Protein AF-0000000071592109 (afdb_homodimer)

Foldseek 3Di:
DPPVPVVPPPDPLLVLLVVLCPDPLLVVLQVVQVPDPDWDWLVVSCVVSVHDPVVSVVSVVSCVVSVQKDWDDDDPTITIHGDVVSCVVNPVCPVVVD/DPPVPVVPPPDPLLVLLVVLCPDPLLVVLQVVQVPDPDWDWLVVSCVVSVHDPVVSVVSVVSCVVSVQKDWDDDDPTITIHGDVVSCVVNPVCPVVVD

Radius of gyration: 19.03 Å; Cα contacts (8 Å, |Δi|>4): 243; chains: 2; bounding box: 28×65×44 Å

pLDDT: mean 90.41, std 14.7, range [31.61, 98.62]

Organism: Lactiplantibacillus plantarum (strain ATCC BAA-793 / NCIMB 8826 / WCFS1) (NCBI:txid220668)

Nearest PDB structures (foldseek):
  6j05-assembly1_A  TM=9.101E-01  e=9.929E-06  Acidithiobacillus ferrooxidans
  2v9v-assembly1_A  TM=7.377E-01  e=2.570E-03  Neomoorella thermoacetica
  4a6d-assembly1_A  TM=8.149E-01  e=8.009E-03  Homo sapiens
  3s2w-assembly1_A  TM=6.974E-01  e=6.627E-03  Methanosarcina mazei Go1
  3fm5-assembly3_C  TM=6.397E-01  e=4.537E-03  Rhodococcus jostii RHA1

Structure (mmCIF, N/CA/C/O backbone):
data_AF-0000000071592109-model_v1
#
loop_
_entity.id
_entity.type
_entity.pdbx_description
1 polymer 'Transcription regulator, ArsR family'
#
loop_
_atom_site.group_PDB
_atom_site.id
_atom_site.type_symbol
_atom_site.label_atom_id
_atom_site.label_alt_id
_atom_site.label_comp_id
_atom_site.label_asym_id
_atom_site.label_entity_id
_atom_site.label_seq_id
_atom_site.pdbx_PDB_ins_code
_atom_site.Cartn_x
_atom_site.Cartn_y
_atom_site.Cartn_z
_atom_site.occupancy
_atom_site.B_iso_or_equiv
_atom_site.auth_seq_id
_atom_site.auth_comp_id
_atom_site.auth_asym_id
_atom_site.auth_atom_id
_atom_site.pdbx_PDB_model_num
ATOM 1 N N . MET A 1 1 ? 12.688 -33.25 3.113 1 31.61 1 MET A N 1
ATOM 2 C CA . MET A 1 1 ? 12.75 -32.156 4.09 1 31.61 1 MET A CA 1
ATOM 3 C C . MET A 1 1 ? 12.078 -30.906 3.551 1 31.61 1 MET A C 1
ATOM 5 O O . MET A 1 1 ? 12.422 -30.438 2.467 1 31.61 1 MET A O 1
ATOM 9 N N . ALA A 1 2 ? 10.766 -30.781 3.59 1 38.53 2 ALA A N 1
ATOM 10 C CA . ALA A 1 2 ? 10 -29.75 2.908 1 38.53 2 ALA A CA 1
ATOM 11 C C . ALA A 1 2 ? 10.648 -28.375 3.086 1 38.53 2 ALA A C 1
ATOM 13 O O . ALA A 1 2 ? 11 -27.984 4.203 1 38.53 2 ALA A O 1
ATOM 14 N N . ASN A 1 3 ? 11.703 -28.031 2.301 1 38.44 3 ASN A N 1
ATOM 15 C CA . ASN A 1 3 ? 12.438 -26.781 2.443 1 38.44 3 ASN A CA 1
ATOM 16 C C . ASN A 1 3 ? 11.531 -25.641 2.914 1 38.44 3 ASN A C 1
ATOM 18 O O . ASN A 1 3 ? 10.562 -25.297 2.234 1 38.44 3 ASN A O 1
ATOM 22 N N . GLU A 1 4 ? 11.344 -25.719 4.211 1 42.28 4 GLU A N 1
ATOM 23 C CA . GLU A 1 4 ? 10.656 -24.625 4.895 1 42.28 4 GLU A CA 1
ATOM 24 C C . GLU A 1 4 ? 10.961 -23.281 4.238 1 42.28 4 GLU A C 1
ATOM 26 O O . GLU A 1 4 ? 12.109 -22.828 4.246 1 42.28 4 GLU A O 1
ATOM 31 N N . ILE A 1 5 ? 10.688 -23.078 3.006 1 46.25 5 ILE A N 1
ATOM 32 C CA . ILE A 1 5 ? 10.859 -21.734 2.482 1 46.25 5 ILE A CA 1
ATOM 33 C C . ILE A 1 5 ? 10.656 -20.719 3.602 1 46.25 5 ILE A C 1
ATOM 35 O O . ILE A 1 5 ? 9.594 -20.656 4.215 1 46.25 5 ILE A O 1
ATOM 39 N N . PRO A 1 6 ? 11.719 -20.516 4.309 1 47.56 6 PRO A N 1
ATOM 40 C CA . PRO A 1 6 ? 11.555 -19.516 5.375 1 47.56 6 PRO A CA 1
ATOM 41 C C . PRO A 1 6 ? 10.469 -18.484 5.062 1 47.56 6 PRO A C 1
ATOM 43 O O . PRO A 1 6 ? 10.406 -17.969 3.945 1 47.56 6 PRO A O 1
ATOM 46 N N . ARG A 1 7 ? 9.25 -18.812 5.344 1 51.94 7 ARG A N 1
ATOM 47 C CA . ARG A 1 7 ? 8.125 -17.891 5.207 1 51.94 7 ARG A CA 1
ATOM 48 C C . ARG A 1 7 ? 8.562 -16.453 5.441 1 51.94 7 ARG A C 1
ATOM 50 O O . ARG A 1 7 ? 8.883 -16.062 6.57 1 51.94 7 ARG A O 1
ATOM 57 N N . SER A 1 8 ? 9.531 -15.992 4.664 1 56.34 8 SER A N 1
ATOM 58 C CA . SER A 1 8 ? 9.93 -14.609 4.875 1 56.34 8 SER A CA 1
ATOM 59 C C . SER A 1 8 ? 8.758 -13.758 5.352 1 56.34 8 SER A C 1
ATOM 61 O O . SER A 1 8 ? 7.785 -13.562 4.617 1 56.34 8 SER A O 1
ATOM 63 N N . GLU A 1 9 ? 8.586 -14.016 6.691 1 66.31 9 GLU A N 1
ATOM 64 C CA . GLU A 1 9 ? 7.52 -13.352 7.43 1 66.31 9 GLU A CA 1
ATOM 65 C C . GLU A 1 9 ? 7.457 -11.859 7.09 1 66.31 9 GLU A C 1
ATOM 67 O O . GLU A 1 9 ? 8.484 -11.18 7.074 1 66.31 9 GLU A O 1
ATOM 72 N N . VAL A 1 10 ? 6.371 -11.547 6.465 1 78.38 10 VAL A N 1
ATOM 73 C CA . VAL A 1 10 ? 6.109 -10.141 6.199 1 78.38 10 VAL A CA 1
ATOM 74 C C . VAL A 1 10 ? 6.27 -9.328 7.484 1 78.38 10 VAL A C 1
ATOM 76 O O . VAL A 1 10 ? 5.754 -9.719 8.539 1 78.38 10 VAL A O 1
ATOM 79 N N . ASP A 1 11 ? 7.137 -8.375 7.414 1 87 11 ASP A N 1
ATOM 80 C CA . ASP A 1 11 ? 7.344 -7.379 8.461 1 87 11 ASP A CA 1
ATOM 81 C C . ASP A 1 11 ? 6.035 -6.664 8.805 1 87 11 ASP A C 1
ATOM 83 O O . ASP A 1 11 ? 5.352 -6.148 7.914 1 87 11 ASP A O 1
ATOM 87 N N . SER A 1 12 ? 5.641 -6.789 10.133 1 93.56 12 SER A N 1
ATOM 88 C CA . SER A 1 12 ? 4.398 -6.176 10.586 1 93.56 12 SER A CA 1
ATOM 89 C C . SER A 1 12 ? 4.359 -4.688 10.242 1 93.56 12 SER A C 1
ATOM 91 O O . SER A 1 12 ? 3.303 -4.152 9.906 1 93.56 12 SER A O 1
ATOM 93 N N . GLN A 1 13 ? 5.523 -4.086 10.312 1 95.75 13 GLN A N 1
ATOM 94 C CA . GLN A 1 13 ? 5.582 -2.666 9.984 1 95.75 13 GLN A CA 1
ATOM 95 C C . GLN A 1 13 ? 5.375 -2.443 8.484 1 95.75 13 GLN A C 1
ATOM 97 O O . GLN A 1 13 ? 4.762 -1.453 8.086 1 95.75 13 GLN A O 1
ATOM 102 N N . GLN A 1 14 ? 5.875 -3.348 7.715 1 94.94 14 GLN A N 1
ATOM 103 C CA . GLN A 1 14 ? 5.676 -3.279 6.27 1 94.94 14 GLN A CA 1
ATOM 104 C C . GLN A 1 14 ? 4.195 -3.371 5.914 1 94.94 14 GLN A C 1
ATOM 106 O O . GLN A 1 14 ? 3.691 -2.576 5.117 1 94.94 14 GLN A O 1
ATOM 111 N N . LEU A 1 15 ? 3.584 -4.305 6.582 1 96.56 15 LEU A N 1
ATOM 112 C CA . LEU A 1 15 ? 2.154 -4.488 6.352 1 96.56 15 LEU A CA 1
ATOM 113 C C . LEU A 1 15 ? 1.373 -3.248 6.773 1 96.56 15 LEU A C 1
ATOM 115 O O . LEU A 1 15 ? 0.482 -2.795 6.051 1 96.56 15 LEU A O 1
ATOM 119 N N . LEU A 1 16 ? 1.723 -2.686 7.883 1 97.94 16 LEU A N 1
ATOM 120 C CA . LEU A 1 16 ? 1.048 -1.505 8.406 1 97.94 16 LEU A CA 1
ATOM 121 C C . LEU A 1 16 ? 1.182 -0.328 7.449 1 97.94 16 LEU A C 1
ATOM 123 O O . LEU A 1 16 ? 0.21 0.39 7.199 1 97.94 16 LEU A O 1
ATOM 127 N N . VAL A 1 17 ? 2.32 -0.148 6.906 1 98 17 VAL A N 1
ATOM 128 C CA . VAL A 1 17 ? 2.588 0.957 5.992 1 98 17 VAL A CA 1
ATOM 129 C C . VAL A 1 17 ? 1.692 0.836 4.762 1 98 17 VAL A C 1
ATOM 131 O O . VAL A 1 17 ? 1.041 1.804 4.363 1 98 17 VAL A O 1
ATOM 134 N N . PHE A 1 18 ? 1.596 -0.363 4.203 1 98 18 PHE A N 1
ATOM 135 C CA . PHE A 1 18 ? 0.772 -0.545 3.014 1 98 18 PHE A CA 1
ATOM 136 C C . PHE A 1 18 ? -0.705 -0.372 3.344 1 98 18 PHE A C 1
ATOM 138 O O . PHE A 1 18 ? -1.457 0.216 2.564 1 98 18 PHE A O 1
ATOM 145 N N . LYS A 1 19 ? -1.108 -0.819 4.496 1 98.31 19 LYS A N 1
ATOM 146 C CA . LYS A 1 19 ? -2.494 -0.657 4.926 1 98.31 19 LYS A CA 1
ATOM 147 C C . LYS A 1 19 ? -2.854 0.818 5.078 1 98.31 19 LYS A C 1
ATOM 149 O O . LYS A 1 19 ? -3.924 1.249 4.648 1 98.31 19 LYS A O 1
ATOM 154 N N . VAL A 1 20 ? -2.006 1.515 5.645 1 98.62 20 VAL A N 1
ATOM 155 C CA . VAL A 1 20 ? -2.26 2.92 5.941 1 98.62 20 VAL A CA 1
ATOM 156 C C . VAL A 1 20 ? -2.275 3.727 4.645 1 98.62 20 VAL A C 1
ATOM 158 O O . VAL A 1 20 ? -3.066 4.66 4.496 1 98.62 20 VAL A O 1
ATOM 161 N N . LEU A 1 21 ? -1.479 3.346 3.668 1 97.75 21 LEU A N 1
ATOM 162 C CA . LEU A 1 21 ? -1.392 4.082 2.412 1 97.75 21 LEU A CA 1
ATOM 163 C C . LEU A 1 21 ? -2.518 3.676 1.465 1 97.75 21 LEU A C 1
ATOM 165 O O . LEU A 1 21 ? -2.76 4.348 0.46 1 97.75 21 LEU A O 1
ATOM 169 N N . ALA A 1 22 ? -3.248 2.615 1.861 1 97.94 22 ALA A N 1
ATOM 170 C CA . ALA A 1 22 ? -4.348 2.123 1.032 1 97.94 22 ALA A CA 1
ATOM 171 C C . ALA A 1 22 ? -5.609 2.951 1.248 1 97.94 22 ALA A C 1
ATOM 173 O O . ALA A 1 22 ? -6.691 2.4 1.463 1 97.94 22 ALA A O 1
ATOM 174 N N . ASP A 1 23 ? -5.48 4.242 1.216 1 97.44 23 ASP A N 1
ATOM 175 C CA . ASP A 1 23 ? -6.566 5.195 1.425 1 97.44 23 ASP A CA 1
ATOM 176 C C . ASP A 1 23 ? -6.336 6.473 0.624 1 97.44 23 ASP A C 1
ATOM 178 O O . ASP A 1 23 ? -5.262 7.074 0.699 1 97.44 23 ASP A O 1
ATOM 182 N N . VAL A 1 24 ? -7.391 6.836 -0.1 1 95.94 24 VAL A N 1
ATOM 183 C CA . VAL A 1 24 ? -7.262 7.949 -1.032 1 95.94 24 VAL A CA 1
ATOM 184 C C . VAL A 1 24 ? -6.969 9.234 -0.262 1 95.94 24 VAL A C 1
ATOM 186 O O . VAL A 1 24 ? -6.164 10.062 -0.704 1 95.94 24 VAL A O 1
ATOM 189 N N . VAL A 1 25 ? -7.582 9.445 0.82 1 96 25 VAL A N 1
ATOM 190 C CA . VAL A 1 25 ? -7.395 10.664 1.6 1 96 25 VAL A CA 1
ATOM 191 C C . VAL A 1 25 ? -5.965 10.727 2.125 1 96 25 VAL A C 1
ATOM 193 O O . VAL A 1 25 ? -5.301 11.766 2.012 1 96 25 VAL A O 1
ATOM 196 N N . ARG A 1 26 ? -5.473 9.633 2.6 1 97.12 26 ARG A N 1
ATOM 197 C CA . ARG A 1 26 ? -4.125 9.617 3.16 1 97.12 26 ARG A CA 1
ATOM 198 C C . ARG A 1 26 ? -3.076 9.766 2.064 1 97.12 26 ARG A C 1
ATOM 200 O O . ARG A 1 26 ? -2.025 10.375 2.283 1 97.12 26 ARG A O 1
ATOM 207 N N . LEU A 1 27 ? -3.346 9.203 0.938 1 96.38 27 LEU A N 1
ATOM 208 C CA . LEU A 1 27 ? -2.438 9.422 -0.183 1 96.38 27 LEU A CA 1
ATOM 209 C C . LEU A 1 27 ? -2.412 10.891 -0.586 1 96.38 27 LEU A C 1
ATOM 211 O O . LEU A 1 27 ? -1.348 11.445 -0.876 1 96.38 27 LEU A O 1
ATOM 215 N N . ASN A 1 28 ? -3.547 11.5 -0.583 1 95.12 28 ASN A N 1
ATOM 216 C CA . ASN A 1 28 ? -3.621 12.914 -0.903 1 95.12 28 ASN A CA 1
ATOM 217 C C . ASN A 1 28 ? -2.932 13.766 0.159 1 95.12 28 ASN A C 1
ATOM 219 O O . ASN A 1 28 ? -2.297 14.773 -0.161 1 95.12 28 ASN A O 1
ATOM 223 N N . ILE A 1 29 ? -3.053 13.359 1.386 1 96.12 29 ILE A N 1
ATOM 224 C CA . ILE A 1 29 ? -2.367 14.055 2.469 1 96.12 29 ILE A CA 1
ATOM 225 C C . ILE A 1 29 ? -0.857 13.992 2.246 1 96.12 29 ILE A C 1
ATOM 227 O O . ILE A 1 29 ? -0.166 15.008 2.346 1 96.12 29 ILE A O 1
ATOM 231 N N . VAL A 1 30 ? -0.36 12.844 1.956 1 96.25 30 VAL A N 1
ATOM 232 C CA . VAL A 1 30 ? 1.067 12.648 1.723 1 96.25 30 VAL A CA 1
ATOM 233 C C . VAL A 1 30 ? 1.526 13.531 0.564 1 96.25 30 VAL A C 1
ATOM 235 O O . VAL A 1 30 ? 2.553 14.211 0.661 1 96.25 30 VAL A O 1
ATOM 238 N N . LYS A 1 31 ? 0.774 13.523 -0.5 1 94.44 31 LYS A N 1
ATOM 239 C CA . LYS A 1 31 ? 1.102 14.352 -1.658 1 94.44 31 LYS A CA 1
ATOM 240 C C . LYS A 1 31 ? 1.135 15.836 -1.284 1 94.44 31 LYS A C 1
ATOM 242 O O . LYS A 1 31 ? 2.047 16.562 -1.687 1 94.44 31 LYS A O 1
ATOM 247 N N . TYR A 1 32 ? 0.17 16.25 -0.542 1 94.88 32 TYR A N 1
ATOM 248 C CA . TYR A 1 32 ? 0.073 17.641 -0.104 1 94.88 32 TYR A CA 1
ATOM 249 C C . TYR A 1 32 ? 1.28 18.031 0.742 1 94.88 32 TYR A C 1
ATOM 251 O O . TYR A 1 32 ? 1.881 19.094 0.527 1 94.88 32 TYR A O 1
ATOM 259 N N . LEU A 1 33 ? 1.643 17.172 1.659 1 95.5 33 LEU A N 1
ATOM 260 C CA . LEU A 1 33 ? 2.756 17.453 2.557 1 95.5 33 LEU A CA 1
ATOM 261 C C . LEU A 1 33 ? 4.07 17.531 1.786 1 95.5 33 LEU A C 1
ATOM 263 O O . LEU A 1 33 ? 4.957 18.297 2.137 1 95.5 33 LEU A O 1
ATOM 267 N N . LYS A 1 34 ? 4.137 16.719 0.844 1 93.62 34 LYS A N 1
ATOM 268 C CA . LYS A 1 34 ? 5.348 16.719 0.029 1 93.62 34 LYS A CA 1
ATOM 269 C C . LYS A 1 34 ? 5.535 18.047 -0.696 1 93.62 34 LYS A C 1
ATOM 271 O O . LYS A 1 34 ? 6.668 18.469 -0.939 1 93.62 34 LYS A O 1
ATOM 276 N N . LEU A 1 35 ? 4.473 18.672 -1.053 1 91.81 35 LEU A N 1
ATOM 277 C CA . LEU A 1 35 ? 4.488 19.922 -1.8 1 91.81 35 LEU A CA 1
ATOM 278 C C . LEU A 1 35 ? 4.832 21.094 -0.888 1 91.81 35 LEU A C 1
ATOM 280 O O . LEU A 1 35 ? 5.145 22.188 -1.366 1 91.81 35 LEU A O 1
ATOM 284 N N . GLN A 1 36 ? 4.754 20.781 0.385 1 91.25 36 GLN A N 1
ATOM 285 C CA . GLN A 1 36 ? 5.004 21.859 1.34 1 91.25 36 GLN A CA 1
ATOM 286 C C . GLN A 1 36 ? 6.5 22.016 1.622 1 91.25 36 GLN A C 1
ATOM 288 O O . GLN A 1 36 ? 7.223 21.016 1.695 1 91.25 36 GLN A O 1
ATOM 293 N N . ASP A 1 37 ? 7.027 23.219 1.732 1 85.44 37 ASP A N 1
ATOM 294 C CA . ASP A 1 37 ? 8.43 23.5 2.008 1 85.44 37 ASP A CA 1
ATOM 295 C C . ASP A 1 37 ? 8.703 23.531 3.51 1 85.44 37 ASP A C 1
ATOM 297 O O . ASP A 1 37 ? 9.859 23.578 3.936 1 85.44 37 ASP A O 1
ATOM 301 N N . GLN A 1 38 ? 7.73 23.578 4.273 1 86.81 38 GLN A N 1
ATOM 302 C CA . GLN A 1 38 ? 7.84 23.641 5.727 1 86.81 38 GLN A CA 1
ATOM 303 C C . GLN A 1 38 ? 6.734 22.812 6.391 1 86.81 38 GLN A C 1
ATOM 305 O O . GLN A 1 38 ? 5.785 22.391 5.73 1 86.81 38 GLN A O 1
ATOM 310 N N . ALA A 1 39 ? 6.961 22.578 7.738 1 90.88 39 ALA A N 1
ATOM 311 C CA . ALA A 1 39 ? 5.918 21.891 8.492 1 90.88 39 ALA A CA 1
ATOM 312 C C . ALA A 1 39 ? 4.621 22.688 8.5 1 90.88 39 ALA A C 1
ATOM 314 O O . ALA A 1 39 ? 4.648 23.922 8.562 1 90.88 39 ALA A O 1
ATOM 315 N N . VAL A 1 40 ? 3.537 21.984 8.312 1 94.62 40 VAL A N 1
ATOM 316 C CA . VAL A 1 40 ? 2.227 22.641 8.328 1 94.62 40 VAL A CA 1
ATOM 317 C C . VAL A 1 40 ? 1.385 22.062 9.469 1 94.62 40 VAL A C 1
ATOM 319 O O . VAL A 1 40 ? 1.656 20.969 9.961 1 94.62 40 VAL A O 1
ATOM 322 N N . THR A 1 41 ? 0.362 22.844 9.852 1 95.75 41 THR A N 1
ATOM 323 C CA . THR A 1 41 ? -0.472 22.391 10.953 1 95.75 41 THR A CA 1
ATOM 324 C C . THR A 1 41 ? -1.49 21.359 10.477 1 95.75 41 THR A C 1
ATOM 326 O O . THR A 1 41 ? -1.839 21.328 9.297 1 95.75 41 THR A O 1
ATOM 329 N N . CYS A 1 42 ? -1.953 20.484 11.461 1 95.81 42 CYS A N 1
ATOM 330 C CA . CYS A 1 42 ? -3.016 19.531 11.141 1 95.81 42 CYS A CA 1
ATOM 331 C C . CYS A 1 42 ? -4.25 20.25 10.609 1 95.81 42 CYS A C 1
ATOM 333 O O . CYS A 1 42 ? -4.934 19.734 9.719 1 95.81 42 CYS A O 1
ATOM 335 N N . GLY A 1 43 ? -4.516 21.391 11.156 1 94.75 43 GLY A N 1
ATOM 336 C CA . GLY A 1 43 ? -5.641 22.188 10.703 1 94.75 43 GLY A CA 1
ATOM 337 C C . GLY A 1 43 ? -5.527 22.594 9.25 1 94.75 43 GLY A C 1
ATOM 338 O O . GLY A 1 43 ? -6.504 22.531 8.5 1 94.75 43 GLY A O 1
ATOM 339 N N . GLN A 1 44 ? -4.383 23.031 8.836 1 95.12 44 GLN A N 1
ATOM 340 C CA . GLN A 1 44 ? -4.125 23.422 7.449 1 95.12 44 GLN A CA 1
ATOM 341 C C . GLN A 1 44 ? -4.312 22.234 6.504 1 95.12 44 GLN A C 1
ATOM 343 O O . GLN A 1 44 ? -4.895 22.391 5.426 1 95.12 44 GLN A O 1
ATOM 348 N N . VAL A 1 45 ? -3.852 21.094 6.914 1 95.75 45 VAL A N 1
ATOM 349 C CA . VAL A 1 45 ? -3.996 19.891 6.102 1 95.75 45 VAL A CA 1
ATOM 350 C C . VAL A 1 45 ? -5.477 19.531 5.953 1 95.75 45 VAL A C 1
ATOM 352 O O . VAL A 1 45 ? -5.949 19.266 4.848 1 95.75 45 VAL A O 1
ATOM 355 N N . GLY A 1 46 ? -6.145 19.547 7.059 1 96 46 GLY A N 1
ATOM 356 C CA . GLY A 1 46 ? -7.57 19.25 7.023 1 96 46 GLY A CA 1
ATOM 357 C C . GLY A 1 46 ? -8.336 20.172 6.086 1 96 46 GLY A C 1
ATOM 358 O O . GLY A 1 46 ? -9.211 19.719 5.344 1 96 46 GLY A O 1
ATOM 359 N N . GLN A 1 47 ? -8.031 21.484 6.117 1 95.38 47 GLN A N 1
ATOM 360 C CA . GLN A 1 47 ? -8.664 22.453 5.238 1 95.38 47 GLN A CA 1
ATOM 361 C C . GLN A 1 47 ? -8.375 22.141 3.771 1 95.38 47 G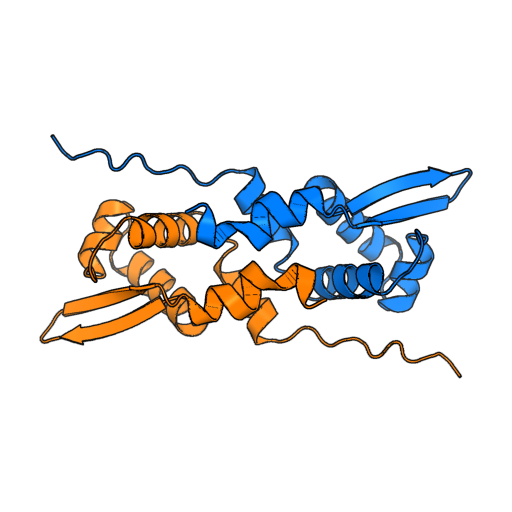LN A C 1
ATOM 363 O O . GLN A 1 47 ? -9.281 22.188 2.934 1 95.38 47 GLN A O 1
ATOM 368 N N . ALA A 1 48 ? -7.207 21.781 3.521 1 94.62 48 ALA A N 1
ATOM 369 C CA . ALA A 1 48 ? -6.801 21.469 2.152 1 94.62 48 ALA A CA 1
ATOM 370 C C . ALA A 1 48 ? -7.512 20.219 1.64 1 94.62 48 ALA A C 1
ATOM 372 O O . ALA A 1 48 ? -7.824 20.125 0.451 1 94.62 48 ALA A O 1
ATOM 373 N N . MET A 1 49 ? -7.727 19.25 2.572 1 95.44 49 MET A N 1
ATOM 374 C CA . MET A 1 49 ? -8.352 17.984 2.199 1 95.44 49 MET A CA 1
ATOM 375 C C . MET A 1 49 ? -9.875 18.109 2.189 1 95.44 49 MET A C 1
ATOM 377 O O . MET A 1 49 ? -10.57 17.25 1.658 1 95.44 49 MET A O 1
ATOM 381 N N . GLY A 1 50 ? -10.328 19.094 2.787 1 96.25 50 GLY A N 1
ATOM 382 C CA . GLY A 1 50 ? -11.766 19.25 2.895 1 96.25 50 GLY A CA 1
ATOM 383 C C . GLY A 1 50 ? -12.414 18.266 3.846 1 96.25 50 GLY A C 1
ATOM 384 O O . GLY A 1 50 ? -13.5 17.75 3.57 1 96.25 50 GLY A O 1
ATOM 385 N N . ILE A 1 51 ? -11.75 17.953 4.867 1 95.62 51 ILE A N 1
ATOM 386 C CA . ILE A 1 51 ? -12.273 16.984 5.828 1 95.62 51 ILE A CA 1
ATOM 387 C C . ILE A 1 51 ? -12.414 17.641 7.199 1 95.62 51 ILE A C 1
ATOM 389 O O . ILE A 1 51 ? -11.828 18.703 7.453 1 95.62 51 ILE A O 1
ATOM 393 N N . SER A 1 52 ? -13.141 17.031 8.102 1 95.88 52 SER A N 1
ATOM 394 C CA . SER A 1 52 ? -13.367 17.516 9.453 1 95.88 52 SER A CA 1
ATOM 395 C C . SER A 1 52 ? -12.133 17.312 10.328 1 95.88 52 SER A C 1
ATOM 397 O O . SER A 1 52 ? -11.242 16.547 9.984 1 95.88 52 SER A O 1
ATOM 399 N N . LYS A 1 53 ? -12.148 18 11.391 1 95 53 LYS A N 1
ATOM 400 C CA . LYS A 1 53 ? -11.078 17.844 12.375 1 95 53 LYS A CA 1
ATOM 401 C C . LYS A 1 53 ? -11.023 16.422 12.906 1 95 53 LYS A C 1
ATOM 403 O O . LYS A 1 53 ? -9.938 15.867 13.086 1 95 53 LYS A O 1
ATOM 408 N N . THR A 1 54 ? -12.188 15.906 13.109 1 96.19 54 THR A N 1
ATOM 409 C CA . THR A 1 54 ? -12.266 14.547 13.617 1 96.19 54 THR A CA 1
ATOM 410 C C . THR A 1 54 ? -11.656 13.562 12.625 1 96.19 54 THR A C 1
ATOM 412 O O . THR A 1 54 ? -10.812 12.742 13 1 96.19 54 THR A O 1
ATOM 415 N N . ALA A 1 55 ? -12.047 13.633 11.367 1 96.56 55 ALA A N 1
ATOM 416 C CA . ALA A 1 55 ? -11.492 12.766 10.328 1 96.56 55 ALA A CA 1
ATOM 417 C C . ALA A 1 55 ? -9.992 12.984 10.172 1 96.56 55 ALA A C 1
ATOM 419 O O . ALA A 1 55 ? -9.234 12.023 10.023 1 96.56 55 ALA A O 1
ATOM 420 N N . GLY A 1 56 ? -9.641 14.18 10.164 1 96.75 56 GLY A N 1
ATOM 421 C CA . GLY A 1 56 ? -8.227 14.5 10.055 1 96.75 56 GLY A CA 1
ATOM 422 C C . GLY A 1 56 ? -7.391 13.898 11.164 1 96.75 56 GLY A C 1
ATOM 423 O O . GLY A 1 56 ? -6.312 13.352 10.906 1 96.75 56 GLY A O 1
ATOM 424 N N . SER A 1 57 ? -7.898 14.086 12.359 1 95.75 57 SER A N 1
ATOM 425 C CA . SER A 1 57 ? -7.176 13.539 13.5 1 95.75 57 SER A CA 1
ATOM 426 C C . SER A 1 57 ? -6.988 12.031 13.367 1 95.75 57 SER A C 1
ATOM 428 O O . SER A 1 57 ? -5.906 11.516 13.648 1 95.75 57 SER A O 1
ATOM 430 N N . TYR A 1 58 ? -7.969 11.391 12.922 1 97.62 58 TYR A N 1
ATOM 431 C CA . TYR A 1 58 ? -7.914 9.953 12.703 1 97.62 58 TYR A CA 1
ATOM 432 C C . TYR A 1 58 ? -6.848 9.594 11.68 1 97.62 58 TYR A C 1
ATOM 434 O O . TYR A 1 58 ? -6.02 8.719 11.914 1 97.62 58 TYR A O 1
ATOM 442 N N . HIS A 1 59 ? -6.82 10.203 10.555 1 98.12 59 HIS A N 1
ATOM 443 C CA . HIS A 1 59 ? -5.848 9.938 9.5 1 98.12 59 HIS A CA 1
ATOM 444 C C . HIS A 1 59 ? -4.43 10.242 9.969 1 98.12 59 HIS A C 1
ATOM 446 O O . HIS A 1 59 ? -3.498 9.492 9.664 1 98.12 59 HIS A O 1
ATOM 452 N N . PHE A 1 60 ? -4.289 11.32 10.703 1 97.94 60 PHE A N 1
ATOM 453 C CA . PHE A 1 60 ? -2.967 11.695 11.188 1 97.94 60 PHE A CA 1
ATOM 454 C C . PHE A 1 60 ? -2.441 10.664 12.18 1 97.94 60 PHE A C 1
ATOM 456 O O . PHE A 1 60 ? -1.255 10.336 12.172 1 97.94 60 PHE A O 1
ATOM 463 N N . LYS A 1 61 ? -3.371 10.164 13 1 98.19 61 LYS A N 1
ATOM 464 C CA . LYS A 1 61 ? -2.967 9.141 13.953 1 98.19 61 LYS A CA 1
ATOM 465 C C . LYS A 1 61 ? -2.482 7.883 13.234 1 98.19 61 LYS A C 1
ATOM 467 O O . LYS A 1 61 ? -1.471 7.293 13.617 1 98.19 61 LYS A O 1
ATOM 472 N N . LEU A 1 62 ? -3.16 7.473 12.266 1 98.56 62 LEU A N 1
ATOM 473 C CA . LEU A 1 62 ? -2.787 6.289 11.5 1 98.56 62 LEU A CA 1
ATOM 474 C C . LEU A 1 62 ? -1.459 6.504 10.781 1 98.56 62 LEU A C 1
ATOM 476 O O . LEU A 1 62 ? -0.597 5.621 10.789 1 98.56 62 LEU A O 1
ATOM 480 N N . LEU A 1 63 ? -1.268 7.676 10.125 1 98.62 63 LEU A N 1
ATOM 481 C CA . LEU A 1 63 ? -0.039 8 9.406 1 98.62 63 LEU A CA 1
ATOM 482 C C . LEU A 1 63 ? 1.147 8.062 10.367 1 98.62 63 LEU A C 1
ATOM 484 O O . LEU A 1 63 ? 2.24 7.594 10.039 1 98.62 63 LEU A O 1
ATOM 488 N N . GLU A 1 64 ? 0.842 8.617 11.531 1 98.44 64 GLU A N 1
ATOM 489 C CA . GLU A 1 64 ? 1.888 8.703 12.547 1 98.44 64 GLU A CA 1
ATOM 490 C C . GLU A 1 64 ? 2.252 7.32 13.078 1 98.44 64 GLU A C 1
ATOM 492 O O . GLU A 1 64 ? 3.432 6.992 13.219 1 98.44 64 GLU A O 1
ATOM 497 N N . LYS A 1 65 ? 1.291 6.473 13.352 1 98.31 65 LYS A N 1
ATOM 498 C CA . LYS A 1 65 ? 1.507 5.113 13.836 1 98.31 65 LYS A CA 1
ATOM 499 C C . LYS A 1 65 ? 2.326 4.293 12.844 1 98.31 65 LYS A C 1
ATOM 501 O O . LYS A 1 65 ? 3.168 3.486 13.242 1 98.31 65 LYS A O 1
ATOM 506 N N . ALA A 1 66 ? 2.139 4.539 11.609 1 98.5 66 ALA A N 1
ATOM 507 C CA . ALA A 1 66 ? 2.859 3.828 10.555 1 98.5 66 ALA A CA 1
ATOM 508 C C . ALA A 1 66 ? 4.246 4.426 10.336 1 98.5 66 ALA A C 1
ATOM 510 O O . ALA A 1 66 ? 5.027 3.92 9.531 1 98.5 66 ALA A O 1
ATOM 511 N N . GLY A 1 67 ? 4.492 5.5 10.969 1 98.25 67 GLY A N 1
ATOM 512 C CA . GLY A 1 67 ? 5.793 6.145 10.867 1 98.25 67 GLY A CA 1
ATOM 513 C C . GLY A 1 67 ? 5.949 6.969 9.602 1 98.25 67 GLY A C 1
ATOM 514 O O . GLY A 1 67 ? 7.062 7.324 9.219 1 98.25 67 GLY A O 1
ATOM 515 N N . LEU A 1 68 ? 4.906 7.301 8.969 1 98.19 68 LEU A N 1
ATOM 516 C CA . LEU A 1 68 ? 4.961 7.98 7.676 1 98.19 68 LEU A CA 1
ATOM 517 C C . LEU A 1 68 ? 5.059 9.492 7.855 1 98.19 68 LEU A C 1
ATOM 519 O O . LEU A 1 68 ? 5.508 10.203 6.957 1 98.19 68 LEU A O 1
ATOM 523 N N . ILE A 1 69 ? 4.586 9.953 9.016 1 97.94 69 ILE A N 1
ATOM 524 C CA . ILE A 1 69 ? 4.719 11.367 9.352 1 97.94 69 ILE A CA 1
ATOM 525 C C . ILE A 1 69 ? 5.227 11.508 10.781 1 97.94 69 ILE A C 1
ATOM 527 O O . ILE A 1 69 ? 5.188 10.555 11.562 1 97.94 69 ILE A O 1
ATOM 531 N N . THR A 1 70 ? 5.754 12.633 11.086 1 96.81 70 THR A N 1
ATOM 532 C CA . THR A 1 70 ? 6.082 13.047 12.445 1 96.81 70 THR A CA 1
ATOM 533 C C . THR A 1 70 ? 5.211 14.227 12.875 1 96.81 70 THR A C 1
ATOM 535 O O . THR A 1 70 ? 4.906 15.102 12.062 1 96.81 70 THR A O 1
ATOM 538 N N . VAL A 1 71 ? 4.816 14.203 14.086 1 96.12 71 VAL A N 1
ATOM 539 C CA . VAL A 1 71 ? 3.969 15.258 14.633 1 96.12 71 VAL A CA 1
ATOM 540 C C . VAL A 1 71 ? 4.676 15.945 15.797 1 96.12 71 VAL A C 1
ATOM 542 O O . VAL A 1 71 ? 5.195 15.273 16.703 1 96.12 71 VAL A O 1
ATOM 545 N N . LYS A 1 72 ? 4.781 17.25 15.719 1 94.94 72 LYS A N 1
ATOM 546 C CA . LYS A 1 72 ? 5.363 18.062 16.781 1 94.94 72 LYS A CA 1
ATOM 547 C C . LYS A 1 72 ? 4.348 19.062 17.328 1 94.94 72 LYS A C 1
ATOM 549 O O . LYS A 1 72 ? 3.697 19.781 16.562 1 94.94 72 LYS A O 1
ATOM 554 N N . LYS A 1 73 ? 4.211 19.047 18.625 1 94.5 73 LYS A N 1
ATOM 555 C CA . LYS A 1 73 ? 3.299 19.984 19.25 1 94.5 73 LYS A CA 1
ATOM 556 C C . LYS A 1 73 ? 4.031 21.266 19.672 1 94.5 73 LYS A C 1
ATOM 558 O O . LYS A 1 73 ? 5.039 21.188 20.391 1 94.5 73 LYS A O 1
ATOM 563 N N . VAL A 1 74 ? 3.652 22.375 19.172 1 92.81 74 VAL A N 1
ATOM 564 C CA . VAL A 1 74 ? 4.172 23.672 19.562 1 92.81 74 VAL A CA 1
ATOM 565 C C . VAL A 1 74 ? 3.027 24.562 20.047 1 92.81 74 VAL A C 1
ATOM 567 O O . VAL A 1 74 ? 2.141 24.938 19.281 1 92.81 74 VAL A O 1
ATOM 570 N N . ALA A 1 75 ? 3.148 24.938 21.281 1 93.81 75 ALA A N 1
ATOM 571 C CA . ALA A 1 75 ? 2.062 25.688 21.906 1 93.81 75 ALA A CA 1
ATOM 572 C C . ALA A 1 75 ? 0.75 24.906 21.828 1 93.81 75 ALA A C 1
ATOM 574 O O . ALA A 1 75 ? 0.628 23.828 22.422 1 93.81 75 ALA A O 1
ATOM 575 N N . ARG A 1 76 ? -0.271 25.438 21.078 1 91.94 76 ARG A N 1
ATOM 576 C CA . ARG A 1 76 ? -1.568 24.766 21.016 1 91.94 76 ARG A CA 1
ATOM 577 C C . ARG A 1 76 ? -1.786 24.125 19.656 1 91.94 76 ARG A C 1
ATOM 579 O O . ARG A 1 76 ? -2.861 23.578 19.375 1 91.94 76 ARG A O 1
ATOM 586 N N . GLU A 1 77 ? -0.717 24.141 18.844 1 93.25 77 GLU A N 1
ATOM 587 C CA . GLU A 1 77 ? -0.877 23.641 17.484 1 93.25 77 GLU A CA 1
ATOM 588 C C . GLU A 1 77 ? -0.001 22.422 17.234 1 93.25 77 GLU A C 1
ATOM 590 O O . GLU A 1 77 ? 1.092 22.312 17.797 1 93.25 77 GLU A O 1
ATOM 595 N N . LYS A 1 78 ? -0.537 21.484 16.406 1 95.88 78 LYS A N 1
ATOM 596 C CA . LYS A 1 78 ? 0.218 20.312 15.977 1 95.88 78 LYS A CA 1
ATOM 597 C C . LYS A 1 78 ? 0.752 20.484 14.562 1 95.88 78 LYS A C 1
ATOM 599 O O . LYS A 1 78 ? -0.015 20.75 13.633 1 95.88 78 LYS A O 1
ATOM 604 N N . TYR A 1 79 ? 2.117 20.375 14.492 1 96.56 79 TYR A N 1
ATOM 605 C CA . TYR A 1 79 ? 2.781 20.484 13.195 1 96.56 79 TYR A CA 1
ATOM 606 C C . TYR A 1 79 ? 3.168 19.109 12.656 1 96.56 79 TYR A C 1
ATOM 608 O O . TYR A 1 79 ? 3.656 18.266 13.406 1 96.56 79 TYR A O 1
ATOM 616 N N . VAL A 1 80 ? 2.908 18.953 11.312 1 97.12 80 VAL A N 1
ATOM 617 C CA . VAL A 1 80 ? 3.141 17.641 10.727 1 97.12 80 VAL A CA 1
ATOM 618 C C . VAL A 1 80 ? 4.09 17.766 9.539 1 97.12 80 VAL A C 1
ATOM 620 O O . VAL A 1 80 ? 4.055 18.766 8.812 1 97.12 80 VAL A O 1
ATOM 623 N N . MET A 1 81 ? 4.922 16.734 9.391 1 96 81 MET A N 1
ATOM 624 C CA . MET A 1 81 ? 5.816 16.625 8.242 1 96 81 MET A CA 1
ATOM 625 C C . MET A 1 81 ? 6.008 15.172 7.84 1 96 81 MET A C 1
ATOM 627 O O . MET A 1 81 ? 5.801 14.266 8.648 1 96 81 MET A O 1
ATOM 631 N N . LEU A 1 82 ? 6.414 14.984 6.598 1 96.75 82 LEU A N 1
ATOM 632 C CA . LEU A 1 82 ? 6.691 13.633 6.125 1 96.75 82 LEU A CA 1
ATOM 633 C C . LEU A 1 82 ? 7.953 13.078 6.777 1 96.75 82 LEU A C 1
ATOM 635 O O . LEU A 1 82 ? 8.867 13.836 7.113 1 96.75 82 LEU A O 1
ATOM 639 N N . ASN A 1 83 ? 7.934 11.797 7.008 1 96.38 83 ASN A N 1
ATOM 640 C CA . ASN A 1 83 ? 9.117 11.062 7.445 1 96.38 83 ASN A CA 1
ATOM 641 C C . ASN A 1 83 ? 9.719 10.242 6.312 1 96.38 83 ASN A C 1
ATOM 643 O O . ASN A 1 83 ? 9.352 9.078 6.117 1 96.38 83 ASN A O 1
ATOM 647 N N . PRO A 1 84 ? 10.695 10.75 5.633 1 95.06 84 PRO A N 1
ATOM 648 C CA . PRO A 1 84 ? 11.234 10.086 4.445 1 95.06 84 PRO A CA 1
ATOM 649 C C . PRO A 1 84 ? 11.898 8.75 4.766 1 95.06 84 PRO A C 1
ATOM 651 O O . PRO A 1 84 ? 11.938 7.852 3.92 1 95.06 84 PRO A O 1
ATOM 654 N N . LYS A 1 85 ? 12.43 8.586 5.926 1 96.25 85 LYS A N 1
ATOM 655 C CA . LYS A 1 85 ? 13.125 7.355 6.289 1 96.25 85 LYS A CA 1
ATOM 656 C C . LYS A 1 85 ? 12.195 6.152 6.207 1 96.25 85 LYS A C 1
ATOM 658 O O . LYS A 1 85 ? 12.578 5.094 5.703 1 96.25 85 LYS A O 1
ATOM 663 N N . THR A 1 86 ? 11 6.348 6.723 1 96.56 86 THR A N 1
ATOM 664 C CA . THR A 1 86 ? 10.023 5.27 6.691 1 96.56 86 THR A CA 1
ATOM 665 C C . THR A 1 86 ? 9.625 4.938 5.254 1 96.56 86 THR A C 1
ATOM 667 O O . THR A 1 86 ? 9.539 3.764 4.883 1 96.56 86 THR A O 1
ATOM 670 N N . PHE A 1 87 ? 9.406 5.914 4.434 1 96.31 87 PHE A N 1
ATOM 671 C CA . PHE A 1 87 ? 9.102 5.688 3.025 1 96.31 87 PHE A CA 1
ATOM 672 C C . PHE A 1 87 ? 10.242 4.941 2.342 1 96.31 87 PHE A C 1
ATOM 674 O O . PHE A 1 87 ? 10.008 3.994 1.589 1 96.31 87 PHE A O 1
ATOM 681 N N . ASP A 1 88 ? 11.43 5.391 2.637 1 94.94 88 ASP A N 1
ATOM 682 C CA . ASP A 1 88 ? 12.602 4.785 2.012 1 94.94 88 ASP A CA 1
ATOM 683 C C . ASP A 1 88 ? 12.711 3.303 2.359 1 94.94 88 ASP A C 1
ATOM 685 O O . ASP A 1 88 ? 12.914 2.467 1.479 1 94.94 88 ASP A O 1
ATOM 689 N N . HIS A 1 89 ? 12.477 2.99 3.551 1 93.81 89 HIS A N 1
ATOM 690 C CA . HIS A 1 89 ? 12.695 1.635 4.043 1 93.81 89 HIS A CA 1
ATOM 691 C C . HIS A 1 89 ? 11.57 0.7 3.604 1 93.81 89 HIS A C 1
ATOM 693 O O . HIS A 1 89 ? 11.828 -0.424 3.166 1 93.81 89 HIS A O 1
ATOM 699 N N . TYR A 1 90 ? 10.336 1.202 3.652 1 94.56 90 TYR A N 1
ATOM 700 C CA . TYR A 1 90 ? 9.234 0.257 3.51 1 94.56 90 TYR A CA 1
ATOM 701 C C . TYR A 1 90 ? 8.586 0.381 2.139 1 94.56 90 TYR A C 1
ATOM 703 O O . TYR A 1 90 ? 7.879 -0.528 1.693 1 94.56 90 TYR A O 1
ATOM 711 N N . VAL A 1 91 ? 8.766 1.485 1.409 1 95.62 91 VAL A N 1
ATOM 712 C CA . VAL A 1 91 ? 8.078 1.688 0.137 1 95.62 91 VAL A CA 1
ATOM 713 C C . VAL A 1 91 ? 9.102 1.754 -0.996 1 95.62 91 VAL A C 1
ATOM 715 O O . VAL A 1 91 ? 9.141 0.87 -1.854 1 95.62 91 VAL A O 1
ATOM 718 N N . THR A 1 92 ? 9.992 2.688 -0.935 1 94.31 92 THR A N 1
ATOM 719 C CA . THR A 1 92 ? 10.961 2.926 -2.002 1 94.31 92 THR A CA 1
ATOM 720 C C . THR A 1 92 ? 11.82 1.685 -2.242 1 94.31 92 THR A C 1
ATOM 722 O O . THR A 1 92 ? 12.047 1.294 -3.389 1 94.31 92 THR A O 1
ATOM 725 N N . HIS A 1 93 ? 12.234 1.021 -1.207 1 92.12 93 HIS A N 1
ATOM 726 C CA . HIS A 1 93 ? 13.156 -0.101 -1.346 1 92.12 93 HIS A CA 1
ATOM 727 C C . HIS A 1 93 ? 12.438 -1.433 -1.188 1 92.12 93 HIS A C 1
ATOM 729 O O . HIS A 1 93 ? 13.07 -2.48 -1.066 1 92.12 93 HIS A O 1
ATOM 735 N N . PHE A 1 94 ? 11.172 -1.38 -1.217 1 90.88 94 PHE A N 1
ATOM 736 C CA . PHE A 1 94 ? 10.383 -2.582 -0.986 1 90.88 94 PHE A CA 1
ATOM 737 C C . PHE A 1 94 ? 10.742 -3.67 -1.991 1 90.88 94 PHE A C 1
ATOM 739 O O . PHE A 1 94 ? 11.188 -4.754 -1.607 1 90.88 94 PHE A O 1
ATOM 746 N N . TYR A 1 95 ? 10.633 -3.369 -3.281 1 88.94 95 TYR A N 1
ATOM 747 C CA . TYR A 1 95 ? 10.844 -4.379 -4.312 1 88.94 95 TYR A CA 1
ATOM 748 C C . TYR A 1 95 ? 12.289 -4.867 -4.312 1 88.94 95 TYR A C 1
ATOM 750 O O . TYR A 1 95 ? 12.547 -6.066 -4.441 1 88.94 95 TYR A O 1
ATOM 758 N N . GLN A 1 96 ? 13.125 -3.938 -4.07 1 86.56 96 GLN A N 1
ATOM 759 C CA . GLN A 1 96 ? 14.539 -4.277 -4.082 1 86.56 96 GLN A CA 1
ATOM 760 C C . GLN A 1 96 ? 14.922 -5.102 -2.857 1 86.56 96 GLN A C 1
ATOM 762 O O . GLN A 1 96 ? 15.883 -5.875 -2.895 1 86.56 96 GLN A O 1
ATOM 767 N N . SER A 1 97 ? 14.188 -4.922 -1.822 1 82.56 97 SER A N 1
ATOM 768 C CA . SER A 1 97 ? 14.516 -5.594 -0.571 1 82.56 97 SER A CA 1
ATOM 769 C C . SER A 1 97 ? 13.969 -7.02 -0.548 1 82.56 97 SER A C 1
ATOM 771 O O . SER A 1 97 ? 14.281 -7.793 0.358 1 82.56 97 SER A O 1
ATOM 773 N N . LEU A 1 98 ? 13.148 -7.316 -1.473 1 79.81 98 LEU A N 1
ATOM 774 C CA . LEU A 1 98 ? 12.555 -8.648 -1.532 1 79.81 98 LEU A CA 1
ATOM 775 C C . LEU A 1 98 ? 13.602 -9.695 -1.906 1 79.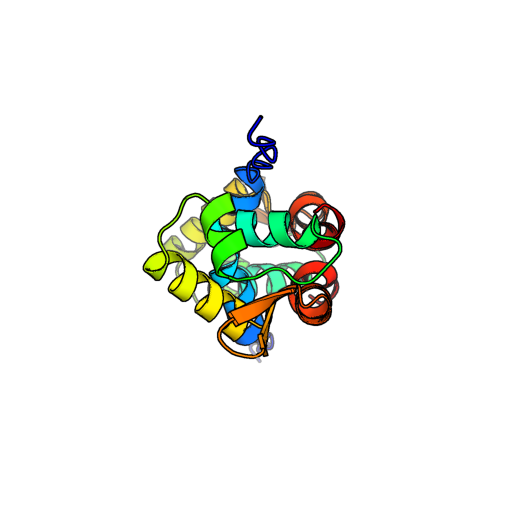81 98 LEU A C 1
ATOM 777 O O . LEU A 1 98 ? 13.602 -10.797 -1.364 1 79.81 98 LEU A O 1
ATOM 781 N N . MET B 1 1 ? -8.555 34 -4.441 1 32.34 1 MET B N 1
ATOM 782 C CA . MET B 1 1 ? -8.625 32.938 -5.441 1 32.34 1 MET B CA 1
ATOM 783 C C . MET B 1 1 ? -8.141 31.609 -4.855 1 32.34 1 MET B C 1
ATOM 785 O O . MET B 1 1 ? -7.027 31.531 -4.332 1 32.34 1 MET B O 1
ATOM 789 N N . ALA B 1 2 ? -8.953 30.891 -4.086 1 38.75 2 ALA B N 1
ATOM 790 C CA . ALA B 1 2 ? -8.555 29.75 -3.256 1 38.75 2 ALA B CA 1
ATOM 791 C C . ALA B 1 2 ? -7.641 28.797 -4.027 1 38.75 2 ALA B C 1
ATOM 793 O O . ALA B 1 2 ? -7.945 28.422 -5.16 1 38.75 2 ALA B O 1
ATOM 794 N N . ASN B 1 3 ? -6.324 29.094 -4.145 1 38.5 3 ASN B N 1
ATOM 795 C CA . ASN B 1 3 ? -5.387 28.281 -4.914 1 38.5 3 ASN B CA 1
ATOM 796 C C . ASN B 1 3 ? -5.766 26.797 -4.871 1 38.5 3 ASN B C 1
ATOM 798 O O . ASN B 1 3 ? -5.816 26.203 -3.799 1 38.5 3 ASN B O 1
ATOM 802 N N . GLU B 1 4 ? -6.746 26.547 -5.715 1 42.03 4 GLU B N 1
ATOM 803 C CA . GLU B 1 4 ? -7.129 25.156 -5.969 1 42.03 4 GLU B CA 1
ATOM 804 C C . GLU B 1 4 ? -5.926 24.219 -5.895 1 42.03 4 GLU B C 1
ATOM 806 O O . GLU B 1 4 ? -5.004 24.328 -6.707 1 42.03 4 GLU B O 1
ATOM 811 N N . ILE B 1 5 ? -5.23 24.141 -4.836 1 46.31 5 ILE B N 1
ATOM 812 C CA . ILE B 1 5 ? -4.191 23.109 -4.785 1 46.31 5 ILE B CA 1
ATOM 813 C C . ILE B 1 5 ? -4.586 21.938 -5.672 1 46.31 5 ILE B C 1
ATOM 815 O O . ILE B 1 5 ? -5.629 21.312 -5.461 1 46.31 5 ILE B O 1
ATOM 819 N N . PRO B 1 6 ? -4.281 22.094 -6.906 1 47.38 6 PRO B N 1
ATOM 820 C CA . PRO B 1 6 ? -4.629 20.953 -7.773 1 47.38 6 PRO B CA 1
ATOM 821 C C . PRO B 1 6 ? -4.648 19.625 -7.023 1 47.38 6 PRO B C 1
ATOM 823 O O . PRO B 1 6 ? -3.736 19.328 -6.246 1 47.38 6 PRO B O 1
ATOM 826 N N . ARG B 1 7 ? -5.73 19.312 -6.391 1 51.97 7 ARG B N 1
ATOM 827 C CA . ARG B 1 7 ? -5.938 18.031 -5.73 1 51.97 7 ARG B CA 1
ATOM 828 C C . ARG B 1 7 ? -5.172 16.922 -6.445 1 51.97 7 ARG B C 1
ATOM 830 O O . ARG B 1 7 ? -5.527 16.531 -7.559 1 51.97 7 ARG B O 1
ATOM 837 N N . SER B 1 8 ? -3.857 17.094 -6.566 1 56.25 8 SER B N 1
ATOM 838 C CA . SER B 1 8 ? -3.133 16 -7.223 1 56.25 8 SER B CA 1
ATOM 839 C C . SER B 1 8 ? -3.803 14.656 -6.973 1 56.25 8 SER B C 1
ATOM 841 O O . SER B 1 8 ? -3.855 14.188 -5.836 1 56.25 8 SER B O 1
ATOM 843 N N . GLU B 1 9 ? -4.879 14.586 -7.82 1 66.69 9 GLU B N 1
ATOM 844 C CA . GLU B 1 9 ? -5.738 13.406 -7.805 1 66.69 9 GLU B CA 1
ATOM 845 C C . GLU B 1 9 ? -4.91 12.125 -7.77 1 66.69 9 GLU B C 1
ATOM 847 O O . GLU B 1 9 ? -3.95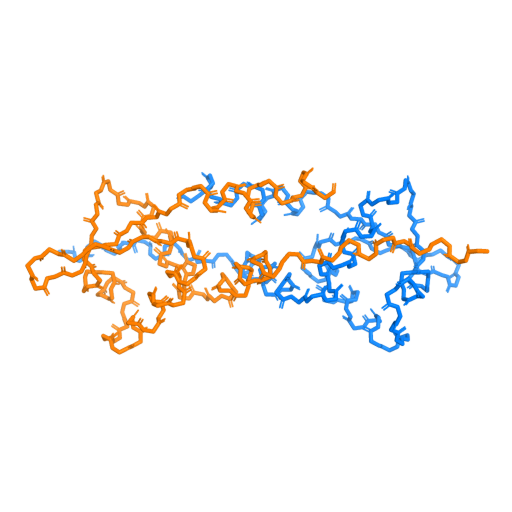9 11.977 -8.539 1 66.69 9 GLU B O 1
ATOM 852 N N . VAL B 1 10 ? -5.051 11.461 -6.66 1 78.12 10 VAL B N 1
ATOM 853 C CA . VAL B 1 10 ? -4.426 10.148 -6.547 1 78.12 10 VAL B CA 1
ATOM 854 C C . VAL B 1 10 ? -4.82 9.289 -7.746 1 78.12 10 VAL B C 1
ATOM 856 O O . VAL B 1 10 ? -5.996 9.219 -8.109 1 78.12 10 VAL B O 1
ATOM 859 N N . ASP B 1 11 ? -3.83 8.844 -8.422 1 86.94 11 ASP B N 1
ATOM 860 C CA . ASP B 1 11 ? -3.955 7.871 -9.508 1 86.94 11 ASP B CA 1
ATOM 861 C C . ASP B 1 11 ? -4.68 6.613 -9.039 1 86.94 11 ASP B C 1
ATOM 863 O O . ASP B 1 11 ? -4.301 6.012 -8.031 1 86.94 11 ASP B O 1
ATOM 867 N N . SER B 1 12 ? -5.848 6.312 -9.734 1 93.56 12 SER B N 1
ATOM 868 C CA . SER B 1 12 ? -6.645 5.148 -9.375 1 93.56 12 SER B CA 1
ATOM 869 C C . SER B 1 12 ? -5.793 3.881 -9.352 1 93.56 12 SER B C 1
ATOM 871 O O . SER B 1 12 ? -5.996 3.006 -8.508 1 93.56 12 SER B O 1
ATOM 873 N N . GLN B 1 13 ? -4.859 3.842 -10.266 1 95.81 13 GLN B N 1
ATOM 874 C CA . GLN B 1 13 ? -3.986 2.674 -10.305 1 95.81 13 GLN B CA 1
ATOM 875 C C . GLN B 1 13 ? -3.047 2.646 -9.102 1 95.81 13 GLN B C 1
ATOM 877 O O . GLN B 1 13 ? -2.732 1.577 -8.578 1 95.81 13 GLN B O 1
ATOM 882 N N . GLN B 1 14 ? -2.623 3.801 -8.695 1 95 14 GLN B N 1
ATOM 883 C CA . GLN B 1 14 ? -1.776 3.906 -7.512 1 95 14 GLN B CA 1
ATOM 884 C C . GLN B 1 14 ? -2.506 3.404 -6.266 1 95 14 GLN B C 1
ATOM 886 O O . GLN B 1 14 ? -1.953 2.623 -5.492 1 95 14 GLN B O 1
ATOM 891 N N . LEU B 1 15 ? -3.727 3.852 -6.203 1 96.56 15 LEU B N 1
ATOM 892 C CA . LEU B 1 15 ? -4.543 3.432 -5.07 1 96.56 15 LEU B CA 1
ATOM 893 C C . LEU B 1 15 ? -4.766 1.923 -5.09 1 96.56 15 LEU B C 1
ATOM 895 O O . LEU B 1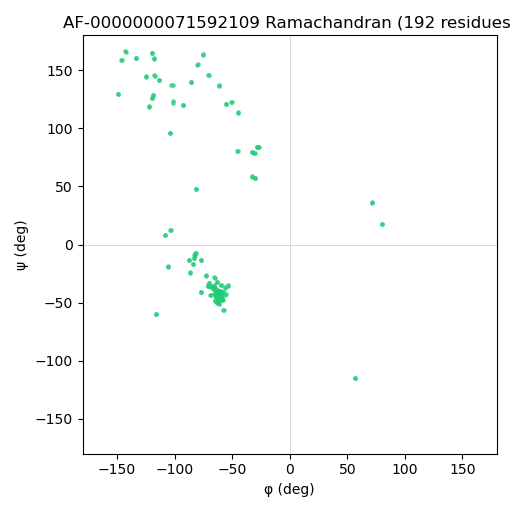 15 ? -4.652 1.259 -4.059 1 96.56 15 LEU B O 1
ATOM 899 N N . LEU B 1 16 ? -5.031 1.381 -6.238 1 97.94 16 LEU B N 1
ATOM 900 C CA . LEU B 1 16 ? -5.281 -0.048 -6.395 1 97.94 16 LEU B CA 1
ATOM 901 C C . LEU B 1 16 ? -4.062 -0.862 -5.977 1 97.94 16 LEU B C 1
ATOM 903 O O . LEU B 1 16 ? -4.195 -1.873 -5.281 1 97.94 16 LEU B O 1
ATOM 907 N N . VAL B 1 17 ? -2.924 -0.435 -6.352 1 98 17 VAL B N 1
ATOM 908 C CA . VAL B 1 17 ? -1.683 -1.136 -6.039 1 98 17 VAL B CA 1
ATOM 909 C C . VAL B 1 17 ? -1.491 -1.203 -4.527 1 98 17 VAL B C 1
ATOM 911 O O . VAL B 1 17 ? -1.217 -2.271 -3.977 1 98 17 VAL B O 1
ATOM 914 N N . PHE B 1 18 ? -1.704 -0.085 -3.842 1 98 18 PHE B N 1
ATOM 915 C CA . PHE B 1 18 ? -1.522 -0.073 -2.395 1 98 18 PHE B CA 1
ATOM 916 C C . PHE B 1 18 ? -2.582 -0.926 -1.709 1 98 18 PHE B C 1
ATOM 918 O O . PHE B 1 18 ? -2.289 -1.636 -0.745 1 98 18 PHE B O 1
ATOM 925 N N . LYS B 1 19 ? -3.777 -0.91 -2.215 1 98.38 19 LYS B N 1
ATOM 926 C CA . LYS B 1 19 ? -4.848 -1.731 -1.66 1 98.38 19 LYS B CA 1
ATOM 927 C C . LYS B 1 19 ? -4.531 -3.217 -1.798 1 98.38 19 LYS B C 1
ATOM 929 O O . LYS B 1 19 ? -4.73 -3.99 -0.858 1 98.38 19 LYS B O 1
ATOM 934 N N . VAL B 1 20 ? -4.062 -3.562 -2.885 1 98.62 20 VAL B N 1
ATOM 935 C CA . VAL B 1 20 ? -3.801 -4.965 -3.182 1 98.62 20 VAL B CA 1
ATOM 936 C C . VAL B 1 20 ? -2.617 -5.457 -2.35 1 98.62 20 VAL B C 1
ATOM 938 O O . VAL B 1 20 ? -2.607 -6.602 -1.888 1 98.62 20 VAL B O 1
ATOM 941 N N . LEU B 1 21 ? -1.657 -4.598 -2.086 1 97.75 21 LEU B N 1
ATOM 942 C CA . LEU B 1 21 ? -0.467 -4.988 -1.337 1 97.75 21 LEU B CA 1
ATOM 943 C C . LEU B 1 21 ? -0.734 -4.953 0.165 1 97.75 21 LEU B C 1
ATOM 945 O O . LEU B 1 21 ? 0.059 -5.473 0.953 1 97.75 21 LEU B O 1
ATOM 949 N N . ALA B 1 22 ? -1.908 -4.402 0.527 1 97.94 22 ALA B N 1
ATOM 950 C CA . ALA B 1 22 ? -2.273 -4.301 1.938 1 97.94 22 ALA B CA 1
ATOM 951 C C . ALA B 1 22 ? -2.84 -5.621 2.453 1 97.94 22 ALA B C 1
ATOM 953 O O . ALA B 1 22 ? -3.898 -5.645 3.088 1 97.94 22 ALA B O 1
ATOM 954 N N . ASP B 1 23 ? -2.178 -6.699 2.178 1 97.44 23 ASP B N 1
ATOM 955 C CA . ASP B 1 23 ? -2.572 -8.047 2.562 1 97.44 23 ASP B CA 1
ATOM 956 C C . ASP B 1 23 ? -1.351 -8.938 2.785 1 97.44 23 ASP B C 1
ATOM 958 O O . ASP B 1 23 ? -0.467 -9.016 1.928 1 97.44 23 ASP 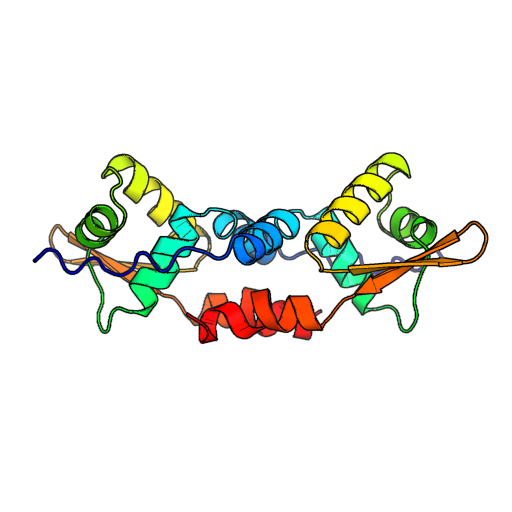B O 1
ATOM 962 N N . VAL B 1 24 ? -1.377 -9.594 3.936 1 95.94 24 VAL B N 1
ATOM 963 C CA . VAL B 1 24 ? -0.207 -10.359 4.352 1 95.94 24 VAL B CA 1
ATOM 964 C C . VAL B 1 24 ? 0.038 -11.508 3.371 1 95.94 24 VAL B C 1
ATOM 966 O O . VAL B 1 24 ? 1.186 -11.805 3.033 1 95.94 24 VAL B O 1
ATOM 969 N N . VAL B 1 25 ? -0.951 -12.156 2.938 1 95.94 25 VAL B N 1
ATOM 970 C CA . VAL B 1 25 ? -0.81 -13.289 2.031 1 95.94 25 VAL B CA 1
ATOM 971 C C . VAL B 1 25 ? -0.228 -12.812 0.7 1 95.94 25 VAL B C 1
ATOM 973 O O . VAL B 1 25 ? 0.707 -13.422 0.173 1 95.94 25 VAL B O 1
ATOM 976 N N . ARG B 1 26 ? -0.715 -11.711 0.215 1 97.19 26 ARG B N 1
ATOM 977 C CA . ARG B 1 26 ? -0.246 -11.219 -1.074 1 97.19 26 ARG B CA 1
ATOM 978 C C . ARG B 1 26 ? 1.186 -10.695 -0.973 1 97.19 26 ARG B C 1
ATOM 980 O O . ARG B 1 26 ? 1.962 -10.82 -1.924 1 97.19 26 ARG B O 1
ATOM 987 N N . LEU B 1 27 ? 1.505 -10.117 0.135 1 96.38 27 LEU B N 1
ATOM 988 C CA . LEU B 1 27 ? 2.893 -9.719 0.335 1 96.38 27 LEU B CA 1
ATOM 989 C C . LEU B 1 27 ? 3.811 -10.938 0.364 1 96.38 27 LEU B C 1
ATOM 991 O O . LEU B 1 27 ? 4.902 -10.914 -0.211 1 96.38 27 LEU B O 1
ATOM 995 N N . ASN B 1 28 ? 3.369 -11.969 0.989 1 95.12 28 ASN B N 1
ATOM 996 C CA . ASN B 1 28 ? 4.148 -13.195 1.029 1 95.12 28 ASN B CA 1
ATOM 997 C C . ASN B 1 28 ? 4.262 -13.836 -0.352 1 95.12 28 ASN B C 1
ATOM 999 O O . ASN B 1 28 ? 5.305 -14.391 -0.701 1 95.12 28 ASN B O 1
ATOM 1003 N N . ILE B 1 29 ? 3.215 -13.742 -1.104 1 96.06 29 ILE B N 1
ATOM 1004 C CA . ILE B 1 29 ? 3.242 -14.25 -2.471 1 96.06 29 ILE B CA 1
ATOM 1005 C C . ILE B 1 29 ? 4.297 -13.5 -3.279 1 96.06 29 ILE B C 1
ATOM 1007 O O . ILE B 1 29 ? 5.105 -14.109 -3.979 1 96.06 29 ILE B O 1
ATOM 1011 N N . VAL B 1 30 ? 4.297 -12.219 -3.191 1 96.19 30 VAL B N 1
ATOM 1012 C CA . VAL B 1 30 ? 5.254 -11.383 -3.912 1 96.19 30 VAL B CA 1
ATOM 1013 C C . VAL B 1 30 ? 6.676 -11.766 -3.51 1 96.19 30 VAL B C 1
ATOM 1015 O O . VAL B 1 30 ? 7.543 -11.938 -4.367 1 96.19 30 VAL B O 1
ATOM 1018 N N . LYS B 1 31 ? 6.898 -11.898 -2.236 1 94.44 31 LYS B N 1
ATOM 1019 C CA . LYS B 1 31 ? 8.219 -12.281 -1.739 1 94.44 31 LYS B CA 1
ATOM 1020 C C . LYS B 1 31 ? 8.641 -13.641 -2.293 1 94.44 31 LYS B C 1
ATOM 1022 O O . LYS B 1 31 ? 9.781 -13.812 -2.713 1 94.44 31 LYS B O 1
ATOM 1027 N N . TYR B 1 32 ? 7.734 -14.555 -2.281 1 94.88 32 TYR B N 1
ATOM 1028 C CA . TYR B 1 32 ? 7.996 -15.906 -2.781 1 94.88 32 TYR B CA 1
ATOM 1029 C C . TYR B 1 32 ? 8.367 -15.875 -4.258 1 94.88 32 TYR B C 1
ATOM 1031 O O . TYR B 1 32 ? 9.344 -16.5 -4.672 1 94.88 32 TYR B O 1
ATOM 1039 N N . LEU B 1 33 ? 7.617 -15.117 -5.023 1 95.5 33 LEU B N 1
ATOM 1040 C CA . LEU B 1 33 ? 7.855 -15.047 -6.461 1 95.5 33 LEU B CA 1
ATOM 1041 C C . LEU B 1 33 ? 9.203 -14.398 -6.758 1 95.5 33 LEU B C 1
ATOM 1043 O O . LEU B 1 33 ? 9.875 -14.766 -7.73 1 95.5 33 LEU B O 1
ATOM 1047 N N . LYS B 1 34 ? 9.508 -13.492 -5.961 1 93.62 34 LYS B N 1
ATOM 1048 C CA . LYS B 1 34 ? 10.789 -12.812 -6.141 1 93.62 34 LYS B CA 1
ATOM 1049 C C . LYS B 1 34 ? 11.953 -13.773 -5.961 1 93.62 34 LYS B C 1
ATOM 1051 O O . LYS B 1 34 ? 13 -13.617 -6.59 1 93.62 34 LYS B O 1
ATOM 1056 N N . LEU B 1 35 ? 11.797 -14.734 -5.117 1 91.81 35 LEU B N 1
ATOM 1057 C CA . LEU B 1 35 ? 12.836 -15.703 -4.793 1 91.81 35 LEU B CA 1
ATOM 1058 C C . LEU B 1 35 ? 12.969 -16.75 -5.895 1 91.81 35 LEU B C 1
ATOM 1060 O O . LEU B 1 35 ? 13.945 -17.5 -5.934 1 91.81 35 LEU B O 1
ATOM 1064 N N . GLN B 1 36 ? 11.969 -16.734 -6.738 1 91.25 36 GLN B N 1
ATOM 1065 C CA . GLN B 1 36 ? 11.969 -17.734 -7.797 1 91.25 36 GLN B CA 1
ATOM 1066 C C . GLN B 1 36 ? 12.781 -17.266 -9 1 91.25 36 GLN B C 1
ATOM 1068 O O . GLN B 1 36 ? 12.75 -16.078 -9.352 1 91.25 36 GLN B O 1
ATOM 1073 N N . ASP B 1 37 ? 13.555 -18.109 -9.633 1 85.44 37 ASP B N 1
ATOM 1074 C CA . ASP B 1 37 ? 14.375 -17.797 -10.805 1 85.44 37 ASP B CA 1
ATOM 1075 C C . ASP B 1 37 ? 13.578 -17.969 -12.094 1 85.44 37 ASP B C 1
ATOM 1077 O O . ASP B 1 37 ? 14.039 -17.578 -13.164 1 85.44 37 ASP B O 1
ATOM 1081 N N . GLN B 1 38 ? 12.492 -18.562 -12.023 1 87.06 38 GLN B N 1
ATOM 1082 C CA . GLN B 1 38 ? 11.641 -18.828 -13.18 1 87.06 38 GLN B CA 1
ATOM 1083 C C . GLN B 1 38 ? 10.164 -18.703 -12.812 1 87.06 38 GLN B C 1
ATOM 1085 O O . GLN B 1 38 ? 9.82 -18.625 -11.633 1 87.06 38 GLN B O 1
ATOM 1090 N N . ALA B 1 39 ? 9.328 -18.641 -13.914 1 91.31 39 ALA B N 1
ATOM 1091 C CA . ALA B 1 39 ? 7.883 -18.625 -13.68 1 91.31 39 ALA B CA 1
ATOM 1092 C C . ALA B 1 39 ? 7.426 -19.891 -12.977 1 91.31 39 ALA B C 1
ATOM 1094 O O . ALA B 1 39 ? 7.945 -20.984 -13.25 1 91.31 39 ALA B O 1
ATOM 1095 N N . VAL B 1 40 ? 6.574 -19.719 -12.008 1 94.62 40 VAL B N 1
ATOM 1096 C CA . VAL B 1 40 ? 6.031 -20.859 -11.281 1 94.62 40 VAL B CA 1
ATOM 1097 C C . VAL B 1 40 ? 4.52 -20.938 -11.469 1 94.62 40 VAL B C 1
ATOM 1099 O O . VAL B 1 40 ? 3.887 -19.938 -11.82 1 94.62 40 VAL B O 1
ATOM 1102 N N . THR B 1 41 ? 3.965 -22.125 -11.227 1 95.75 41 THR B N 1
ATOM 1103 C CA . THR B 1 41 ? 2.527 -22.281 -11.422 1 95.75 41 THR B CA 1
ATOM 1104 C C . THR B 1 41 ? 1.756 -21.734 -10.227 1 95.75 41 THR B C 1
ATOM 1106 O O . THR B 1 41 ? 2.291 -21.656 -9.117 1 95.75 41 THR B O 1
ATOM 1109 N N . CYS B 1 42 ? 0.458 -21.328 -10.508 1 95.81 42 CYS B N 1
ATOM 1110 C CA . CYS B 1 42 ? -0.411 -20.891 -9.422 1 95.81 42 CYS B CA 1
ATOM 1111 C C . CYS B 1 42 ? -0.523 -21.969 -8.352 1 95.81 42 CYS B C 1
ATOM 1113 O O . CYS B 1 42 ? -0.589 -21.656 -7.156 1 95.81 42 CYS B O 1
ATOM 1115 N N . GLY B 1 43 ? -0.554 -23.188 -8.773 1 94.69 43 GLY B N 1
ATOM 1116 C CA . GLY B 1 43 ? -0.612 -24.312 -7.844 1 94.69 43 GLY B CA 1
ATOM 1117 C C . GLY B 1 43 ? 0.585 -24.375 -6.914 1 94.69 43 GLY B C 1
ATOM 1118 O O . GLY B 1 43 ? 0.434 -24.609 -5.715 1 94.69 43 GLY B O 1
ATOM 1119 N N . GLN B 1 44 ? 1.756 -24.172 -7.43 1 95.06 44 GLN B N 1
ATOM 1120 C CA . 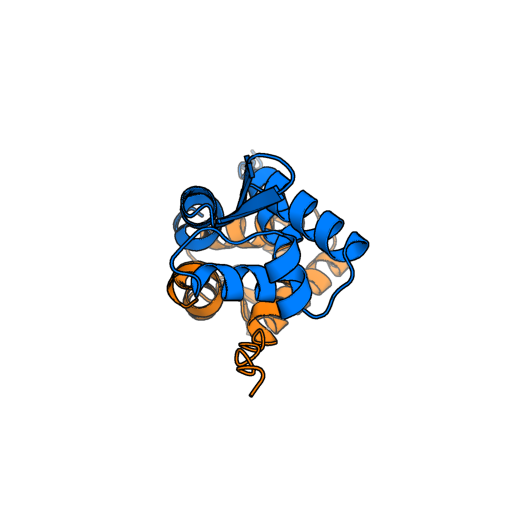GLN B 1 44 ? 2.982 -24.156 -6.641 1 95.06 44 GLN B CA 1
ATOM 1121 C C . GLN B 1 44 ? 2.965 -23.031 -5.613 1 95.06 44 GLN B C 1
ATOM 1123 O O . GLN B 1 44 ? 3.371 -23.234 -4.465 1 95.06 44 GLN B O 1
ATOM 1128 N N . VAL B 1 45 ? 2.482 -21.891 -6.004 1 95.81 45 VAL B N 1
ATOM 1129 C CA . VAL B 1 45 ? 2.398 -20.75 -5.102 1 95.81 45 VAL B CA 1
ATOM 1130 C C . VAL B 1 45 ? 1.42 -21.062 -3.967 1 95.81 45 VAL B C 1
ATOM 1132 O O . VAL B 1 45 ? 1.727 -20.828 -2.795 1 95.81 45 VAL B O 1
ATOM 1135 N N . GLY B 1 46 ? 0.287 -21.547 -4.355 1 95.94 46 GLY B N 1
ATOM 1136 C CA . GLY B 1 46 ? -0.7 -21.906 -3.352 1 95.94 46 GLY B CA 1
ATOM 1137 C C . GLY B 1 46 ? -0.169 -22.891 -2.318 1 95.94 46 GLY B C 1
ATOM 1138 O O . GLY B 1 46 ? -0.427 -22.734 -1.122 1 95.94 46 GLY B O 1
ATOM 1139 N N . GLN B 1 47 ? 0.569 -23.906 -2.77 1 95.38 47 GLN B N 1
ATOM 1140 C CA . GLN B 1 47 ? 1.174 -24.891 -1.876 1 95.38 47 GLN B CA 1
ATOM 1141 C C . GLN B 1 47 ? 2.172 -24.234 -0.928 1 95.38 47 GLN B C 1
ATOM 1143 O O . GLN B 1 47 ? 2.17 -24.516 0.273 1 95.38 47 GLN B O 1
ATOM 1148 N N . ALA B 1 48 ? 2.91 -23.375 -1.447 1 94.62 48 ALA B N 1
ATOM 1149 C CA . ALA B 1 48 ? 3.92 -22.672 -0.646 1 94.62 48 ALA B CA 1
ATOM 1150 C C . ALA B 1 48 ? 3.268 -21.797 0.412 1 94.62 48 ALA B C 1
ATOM 1152 O O . ALA B 1 48 ? 3.801 -21.641 1.513 1 94.62 48 ALA B O 1
ATOM 1153 N N . MET B 1 49 ? 2.098 -21.188 0.044 1 95.38 49 MET B N 1
ATOM 1154 C CA . MET B 1 49 ? 1.402 -20.266 0.946 1 95.38 49 MET B CA 1
ATOM 1155 C C . MET B 1 49 ? 0.515 -21.047 1.921 1 95.38 49 MET B C 1
ATOM 1157 O O . MET B 1 49 ? 0.052 -20.484 2.918 1 95.38 49 MET B O 1
ATOM 1161 N N . GLY B 1 50 ? 0.27 -22.203 1.607 1 96.25 50 GLY B N 1
ATOM 1162 C CA . GLY B 1 50 ? -0.625 -23 2.438 1 96.25 50 GLY B CA 1
ATOM 1163 C C . GLY B 1 50 ? -2.076 -22.562 2.326 1 96.25 50 GLY B C 1
ATOM 1164 O O . GLY B 1 50 ? -2.797 -22.531 3.326 1 96.25 50 GLY B O 1
ATOM 1165 N N . ILE B 1 51 ? -2.445 -22.188 1.192 1 95.56 51 ILE B N 1
ATOM 1166 C CA . ILE B 1 51 ? -3.814 -21.719 0.985 1 95.56 51 ILE B CA 1
ATOM 1167 C C . ILE B 1 51 ? -4.508 -22.609 -0.05 1 95.56 51 ILE B C 1
ATOM 1169 O O . ILE B 1 51 ? -3.846 -23.328 -0.799 1 95.56 51 ILE B O 1
ATOM 1173 N N . SER B 1 52 ? -5.82 -22.547 -0.143 1 95.75 52 SER B N 1
ATOM 1174 C CA . SER B 1 52 ? -6.621 -23.312 -1.086 1 95.75 52 SER B CA 1
ATOM 1175 C C . SER B 1 52 ? -6.512 -22.75 -2.498 1 95.75 52 SER B C 1
ATOM 1177 O O . SER B 1 52 ? -6.062 -21.625 -2.688 1 95.75 52 SER B O 1
ATOM 1179 N N . LYS B 1 53 ? -6.91 -23.547 -3.393 1 94.94 53 LYS B N 1
ATOM 1180 C CA . LYS B 1 53 ? -6.953 -23.125 -4.789 1 94.94 53 LYS B CA 1
ATOM 1181 C C . LYS B 1 53 ? -7.887 -21.922 -4.973 1 94.94 53 LYS B C 1
ATOM 1183 O O . LYS B 1 53 ? -7.574 -21 -5.715 1 94.94 53 LYS B O 1
ATOM 1188 N N . THR B 1 54 ? -8.969 -22.016 -4.27 1 96.06 54 THR B N 1
ATOM 1189 C CA . THR B 1 54 ? -9.945 -20.938 -4.363 1 96.06 54 THR B CA 1
ATOM 1190 C C . THR B 1 54 ? -9.344 -19.625 -3.859 1 96.06 54 THR B C 1
ATOM 1192 O O . THR B 1 54 ? -9.414 -18.594 -4.543 1 96.06 54 THR B O 1
ATOM 1195 N N . ALA B 1 55 ? -8.75 -19.625 -2.678 1 96.5 55 ALA B N 1
ATOM 1196 C CA . ALA B 1 55 ? -8.109 -18.438 -2.119 1 96.5 55 ALA B CA 1
ATOM 1197 C C . ALA B 1 55 ? -6.98 -17.938 -3.018 1 96.5 55 ALA B C 1
ATOM 1199 O O . ALA B 1 55 ? -6.832 -16.734 -3.236 1 96.5 55 ALA B O 1
ATOM 1200 N N . GLY B 1 56 ? -6.238 -18.859 -3.453 1 96.75 56 GLY B N 1
ATOM 1201 C CA . GLY B 1 56 ? -5.145 -18.516 -4.344 1 96.75 56 GLY B CA 1
ATOM 1202 C C . GLY B 1 56 ? -5.605 -17.812 -5.609 1 96.75 56 GLY B C 1
ATOM 1203 O O . GLY B 1 56 ? -5 -16.812 -6.031 1 96.75 56 GLY B O 1
ATOM 1204 N N . SER B 1 57 ? -6.617 -18.406 -6.188 1 95.75 57 SER B N 1
ATOM 1205 C CA . SER B 1 57 ? -7.148 -17.812 -7.41 1 95.75 57 SER B CA 1
ATOM 1206 C C . SER B 1 57 ? -7.602 -16.375 -7.176 1 95.75 57 SER B C 1
ATOM 1208 O O . SER B 1 57 ? -7.34 -15.5 -8 1 95.75 57 SER B O 1
ATOM 1210 N N . TYR B 1 58 ? -8.195 -16.156 -6.102 1 97.62 58 TYR B N 1
ATOM 1211 C CA . TYR B 1 58 ? -8.648 -14.828 -5.727 1 97.62 58 TYR B CA 1
ATOM 1212 C C . TYR B 1 58 ? -7.473 -13.867 -5.602 1 97.62 58 TYR B C 1
ATOM 1214 O O . TYR B 1 58 ? -7.496 -12.773 -6.164 1 97.62 58 TYR B O 1
ATOM 1222 N N . HIS B 1 59 ? -6.473 -14.203 -4.891 1 98.06 59 HIS B N 1
ATOM 1223 C CA . HIS B 1 59 ? -5.301 -13.359 -4.695 1 98.06 59 HIS B CA 1
ATOM 1224 C C . HIS B 1 59 ? -4.586 -13.094 -6.016 1 98.06 59 HIS B C 1
ATOM 1226 O O . HIS B 1 59 ? -4.133 -11.977 -6.27 1 98.06 59 HIS B O 1
ATOM 1232 N N . PHE B 1 60 ? -4.504 -14.102 -6.836 1 97.94 60 PHE B N 1
ATOM 1233 C CA . PHE B 1 60 ? -3.832 -13.945 -8.117 1 97.94 60 PHE B CA 1
ATOM 1234 C C . PHE B 1 60 ? -4.602 -12.984 -9.016 1 97.94 60 PHE B C 1
ATOM 1236 O O . PHE B 1 60 ? -4 -12.18 -9.727 1 97.94 60 PHE B O 1
ATOM 1243 N N . LYS B 1 61 ? -5.926 -13.094 -8.938 1 98.12 61 LYS B N 1
ATOM 1244 C CA . LYS B 1 61 ? -6.746 -12.172 -9.727 1 98.12 61 LYS B CA 1
ATOM 1245 C C . LYS B 1 61 ? -6.523 -10.727 -9.289 1 98.12 61 LYS B C 1
ATOM 1247 O O . LYS B 1 61 ? -6.398 -9.836 -10.133 1 98.12 61 LYS B O 1
ATOM 1252 N N . LEU B 1 62 ? -6.496 -10.492 -8.062 1 98.56 62 LEU B N 1
ATOM 1253 C CA . LEU B 1 62 ? -6.281 -9.156 -7.535 1 98.56 62 LEU B CA 1
ATOM 1254 C C . LEU B 1 62 ? -4.895 -8.641 -7.902 1 98.56 62 LEU B C 1
ATOM 1256 O O . LEU B 1 62 ? -4.746 -7.484 -8.312 1 98.56 62 LEU B O 1
ATOM 1260 N N . LEU B 1 63 ? -3.838 -9.477 -7.754 1 98.62 63 LEU B N 1
ATOM 1261 C CA . LEU B 1 63 ? -2.465 -9.102 -8.078 1 98.62 63 LEU B CA 1
ATOM 1262 C C . LEU B 1 63 ? -2.322 -8.812 -9.57 1 98.62 63 LEU B C 1
ATOM 1264 O O . LEU B 1 63 ? -1.633 -7.863 -9.953 1 98.62 63 LEU B O 1
ATOM 1268 N N . GLU B 1 64 ? -3.031 -9.641 -10.328 1 98.44 64 GLU B N 1
ATOM 1269 C CA . GLU B 1 64 ? -3.002 -9.438 -11.773 1 98.44 64 GLU B CA 1
ATOM 1270 C C . GLU B 1 64 ? -3.723 -8.156 -12.164 1 98.44 64 GLU B C 1
ATOM 1272 O O . GLU B 1 64 ? -3.219 -7.375 -12.977 1 98.44 64 GLU B O 1
ATOM 1277 N N . LYS B 1 65 ? -4.867 -7.867 -11.594 1 98.31 65 LYS B N 1
ATOM 1278 C CA . LYS B 1 65 ? -5.641 -6.66 -11.859 1 98.31 65 LYS B CA 1
ATOM 1279 C C . LYS B 1 65 ? -4.844 -5.406 -11.516 1 98.31 65 LYS B C 1
ATOM 1281 O O . LYS B 1 65 ? -4.93 -4.395 -12.219 1 98.31 65 LYS B O 1
ATOM 1286 N N . ALA B 1 66 ? -4.051 -5.492 -10.516 1 98.5 66 ALA B N 1
ATOM 1287 C CA . ALA B 1 66 ? -3.23 -4.363 -10.078 1 98.5 66 ALA B CA 1
ATOM 1288 C C . ALA B 1 66 ? -1.965 -4.25 -10.922 1 98.5 66 ALA B C 1
ATOM 1290 O O . ALA B 1 66 ? -1.175 -3.32 -10.75 1 98.5 66 ALA B O 1
ATOM 1291 N N . GLY B 1 67 ? -1.751 -5.199 -11.742 1 98.25 67 GLY B N 1
ATOM 1292 C CA . GLY B 1 67 ? -0.593 -5.184 -12.625 1 98.25 67 GLY B CA 1
ATOM 1293 C C . GLY B 1 67 ? 0.685 -5.625 -11.938 1 98.25 67 GLY B C 1
ATOM 1294 O O . GLY B 1 67 ? 1.783 -5.387 -12.438 1 98.25 67 GLY B O 1
ATOM 1295 N N . LEU B 1 68 ? 0.604 -6.262 -10.844 1 98.19 68 LEU B N 1
ATOM 1296 C CA . LEU B 1 68 ? 1.772 -6.609 -10.039 1 98.19 68 LEU B CA 1
ATOM 1297 C C . LEU B 1 68 ? 2.369 -7.934 -10.5 1 98.19 68 LEU B C 1
ATOM 1299 O O . LEU B 1 68 ? 3.547 -8.211 -10.258 1 98.19 68 LEU B O 1
ATOM 1303 N N . ILE B 1 69 ? 1.533 -8.75 -11.125 1 97.94 69 ILE B N 1
ATOM 1304 C CA . ILE B 1 69 ? 2.01 -10 -11.711 1 97.94 69 ILE B CA 1
ATOM 1305 C C . ILE B 1 69 ? 1.456 -10.164 -13.125 1 97.94 69 ILE B C 1
ATOM 1307 O O . ILE B 1 69 ? 0.507 -9.469 -13.508 1 97.94 69 ILE B O 1
ATOM 1311 N N . THR B 1 70 ? 2.078 -10.977 -13.883 1 96.81 70 THR B N 1
ATOM 1312 C CA . THR B 1 70 ? 1.576 -11.438 -15.172 1 96.81 70 THR B CA 1
ATOM 1313 C C . THR B 1 70 ? 1.271 -12.93 -15.125 1 96.81 70 THR B C 1
ATOM 1315 O O . THR B 1 70 ? 1.988 -13.703 -14.484 1 96.81 70 THR B O 1
ATOM 1318 N N . VAL B 1 71 ? 0.229 -13.305 -15.758 1 96.12 71 VAL B N 1
ATOM 1319 C CA . VAL B 1 71 ? -0.192 -14.703 -15.789 1 96.12 71 VAL B CA 1
ATOM 1320 C C . VAL B 1 71 ? -0.214 -15.203 -17.234 1 96.12 71 VAL B C 1
ATOM 1322 O O . VAL B 1 71 ? -0.766 -14.539 -18.125 1 96.12 71 VAL B O 1
ATOM 1325 N N . LYS B 1 72 ? 0.479 -16.297 -17.469 1 95 72 LYS B N 1
ATOM 1326 C CA . LYS B 1 72 ? 0.496 -16.938 -18.781 1 95 72 LYS B CA 1
ATOM 1327 C C . LYS B 1 72 ? -0.059 -18.359 -18.703 1 95 72 LYS B C 1
ATOM 1329 O O . LYS B 1 72 ? 0.348 -19.141 -17.844 1 95 72 LYS B O 1
ATOM 1334 N N . LYS B 1 73 ? -0.991 -18.625 -19.562 1 94.5 73 LYS B N 1
ATOM 1335 C CA . LYS B 1 73 ? -1.559 -19.969 -19.594 1 94.5 73 LYS B CA 1
ATOM 1336 C C . LYS B 1 73 ? -0.822 -20.844 -20.609 1 94.5 73 LYS B C 1
ATOM 1338 O O . LYS B 1 73 ? -0.68 -20.484 -21.781 1 94.5 73 LYS B O 1
ATOM 1343 N N . VA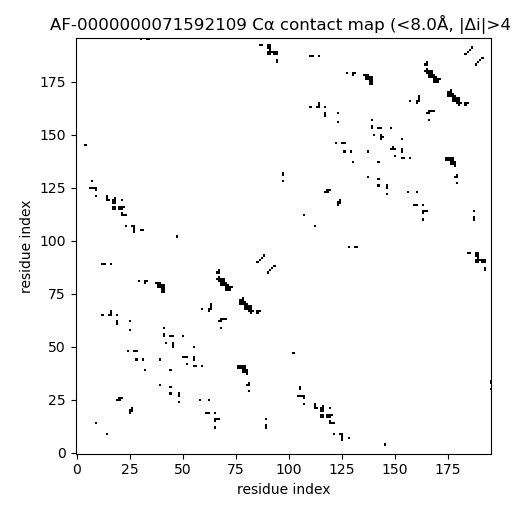L B 1 74 ? -0.249 -21.906 -20.172 1 92.88 74 VAL B N 1
ATOM 1344 C CA . VAL B 1 74 ? 0.395 -22.906 -21.031 1 92.88 74 VAL B CA 1
ATOM 1345 C C . VAL B 1 74 ? -0.26 -24.266 -20.797 1 92.88 74 VAL B C 1
ATOM 1347 O O . VAL B 1 74 ? -0.153 -24.844 -19.719 1 92.88 74 VAL B O 1
ATOM 1350 N N . ALA B 1 75 ? -0.808 -24.766 -21.844 1 93.75 75 ALA B N 1
ATOM 1351 C CA . ALA B 1 75 ? -1.564 -26.016 -21.734 1 93.75 75 ALA B CA 1
ATOM 1352 C C . ALA B 1 75 ? -2.68 -25.875 -20.688 1 93.75 75 ALA B C 1
ATOM 1354 O O . ALA B 1 75 ? -3.59 -25.062 -20.859 1 93.75 75 ALA B O 1
ATOM 1355 N N . ARG B 1 76 ? -2.607 -26.641 -19.562 1 91.94 76 ARG B N 1
ATOM 1356 C CA . ARG B 1 76 ? -3.664 -26.609 -18.562 1 91.94 76 ARG B CA 1
ATOM 1357 C C . ARG B 1 76 ? -3.195 -25.891 -17.297 1 91.94 76 ARG B C 1
ATOM 1359 O O . ARG B 1 76 ? -3.918 -25.844 -16.297 1 91.94 76 ARG B O 1
ATOM 1366 N N . GLU B 1 77 ? -2.002 -25.297 -17.406 1 93.31 77 GLU B N 1
ATOM 1367 C CA . GLU B 1 77 ? -1.437 -24.688 -16.203 1 93.31 77 GLU B CA 1
ATOM 1368 C C . GLU B 1 77 ? -1.265 -23.188 -16.391 1 93.31 77 GLU B C 1
ATOM 1370 O O . GLU B 1 77 ? -0.992 -22.719 -17.5 1 93.31 77 GLU B O 1
ATOM 1375 N N . LYS B 1 78 ? -1.461 -22.453 -15.266 1 95.94 78 LYS B N 1
ATOM 1376 C CA . LYS B 1 78 ? -1.214 -21.016 -15.234 1 95.94 78 LYS B CA 1
ATOM 1377 C C . LYS B 1 78 ? 0.121 -20.703 -14.57 1 95.94 78 LYS B C 1
ATOM 1379 O O . LYS B 1 78 ? 0.36 -21.094 -13.43 1 95.94 78 LYS B O 1
ATOM 1384 N N . TYR B 1 79 ? 0.958 -19.984 -15.375 1 96.62 79 TYR B N 1
ATOM 1385 C CA . TYR B 1 79 ? 2.264 -19.578 -14.867 1 96.62 79 TYR B CA 1
ATOM 1386 C C . TYR B 1 79 ? 2.26 -18.094 -14.484 1 96.62 79 TYR B C 1
ATOM 1388 O O . TYR B 1 79 ? 1.71 -17.266 -15.211 1 96.62 79 TYR B O 1
ATOM 1396 N N . VAL B 1 80 ? 2.904 -17.828 -13.297 1 97.12 80 VAL B N 1
ATOM 1397 C CA . VAL B 1 80 ? 2.861 -16.469 -12.781 1 97.12 80 VAL B CA 1
ATOM 1398 C C . VAL B 1 80 ? 4.281 -15.961 -12.539 1 97.12 80 VAL B C 1
ATOM 1400 O O . VAL B 1 80 ? 5.164 -16.734 -12.156 1 97.12 80 VAL B O 1
ATOM 1403 N N . MET B 1 81 ? 4.449 -14.664 -12.797 1 96.06 81 MET B N 1
ATOM 1404 C CA . MET B 1 81 ? 5.703 -13.984 -12.508 1 96.06 81 MET B CA 1
ATOM 1405 C C . MET B 1 81 ? 5.449 -12.539 -12.086 1 96.06 81 MET B C 1
ATOM 1407 O O . MET B 1 81 ? 4.398 -11.977 -12.391 1 96.06 81 MET B O 1
ATOM 1411 N N . LEU B 1 82 ? 6.434 -11.984 -11.406 1 96.75 82 LEU B N 1
ATOM 1412 C CA . LEU B 1 82 ? 6.324 -10.586 -11 1 96.75 82 LEU B CA 1
ATOM 1413 C C . LEU B 1 82 ? 6.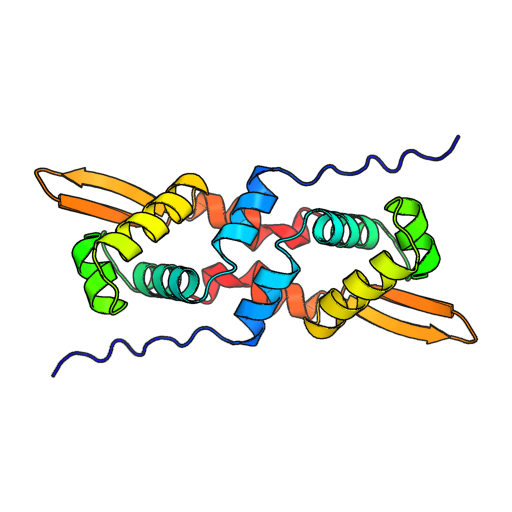441 -9.664 -12.203 1 96.75 82 LEU B C 1
ATOM 1415 O O . LEU B 1 82 ? 7.121 -9.992 -13.18 1 96.75 82 LEU B O 1
ATOM 1419 N N . ASN B 1 83 ? 5.715 -8.578 -12.141 1 96.38 83 ASN B N 1
ATOM 1420 C CA . ASN B 1 83 ? 5.852 -7.492 -13.102 1 96.38 83 ASN B CA 1
ATOM 1421 C C . ASN B 1 83 ? 6.605 -6.305 -12.508 1 96.38 83 ASN B C 1
ATOM 1423 O O . ASN B 1 83 ? 5.996 -5.41 -11.922 1 96.38 83 ASN B O 1
ATOM 1427 N N . PRO B 1 84 ? 7.887 -6.215 -12.734 1 94.94 84 PRO B N 1
ATOM 1428 C CA . PRO B 1 84 ? 8.703 -5.184 -12.086 1 94.94 84 PRO B CA 1
ATOM 1429 C C . PRO B 1 84 ? 8.328 -3.771 -12.531 1 94.94 84 PRO B C 1
ATOM 1431 O O . PRO B 1 84 ? 8.508 -2.816 -11.766 1 94.94 84 PRO B O 1
ATOM 1434 N N . LYS B 1 85 ? 7.828 -3.586 -13.703 1 96.25 85 LYS B N 1
ATOM 1435 C CA . LYS B 1 85 ? 7.492 -2.258 -14.211 1 96.25 85 LYS B CA 1
ATOM 1436 C C . LYS B 1 85 ? 6.438 -1.589 -13.336 1 96.25 85 LYS B C 1
ATOM 1438 O O . LYS B 1 85 ? 6.539 -0.399 -13.031 1 96.25 85 LYS B O 1
ATOM 1443 N N . THR B 1 86 ? 5.445 -2.377 -12.969 1 96.62 86 THR B N 1
ATOM 1444 C CA . THR B 1 86 ? 4.383 -1.846 -12.125 1 96.62 86 THR B CA 1
ATOM 1445 C C . THR B 1 86 ? 4.922 -1.473 -10.742 1 96.62 86 THR B C 1
ATOM 1447 O O . THR B 1 86 ? 4.602 -0.408 -10.211 1 96.62 86 THR B O 1
ATOM 1450 N N . PHE B 1 87 ? 5.746 -2.281 -10.164 1 96.31 87 PHE B N 1
ATOM 1451 C CA . PHE B 1 87 ? 6.379 -1.964 -8.891 1 96.31 87 PHE B CA 1
ATOM 1452 C C . PHE B 1 87 ? 7.207 -0.691 -9 1 96.31 87 PHE B C 1
ATOM 1454 O O . PHE B 1 87 ? 7.137 0.179 -8.125 1 96.31 87 PHE B O 1
ATOM 1461 N N . ASP B 1 88 ? 7.953 -0.62 -10.062 1 94.94 88 ASP B N 1
ATOM 1462 C CA . ASP B 1 88 ? 8.828 0.533 -10.258 1 94.94 88 ASP B CA 1
ATOM 1463 C C . ASP B 1 88 ? 8.016 1.827 -10.328 1 94.94 88 ASP B C 1
ATOM 1465 O O . ASP B 1 88 ? 8.352 2.812 -9.664 1 94.94 88 ASP B O 1
ATOM 1469 N N . HIS B 1 89 ? 6.957 1.785 -11 1 93.81 89 HIS B N 1
ATOM 1470 C CA . HIS B 1 89 ? 6.18 2.988 -11.273 1 93.81 89 HIS B CA 1
ATOM 1471 C C . HIS B 1 89 ? 5.359 3.406 -10.055 1 93.81 89 HIS B C 1
ATOM 1473 O O . HIS B 1 89 ? 5.316 4.59 -9.711 1 93.81 89 HIS B O 1
ATOM 1479 N N . TYR B 1 90 ? 4.781 2.42 -9.383 1 94.62 90 TYR B N 1
ATOM 1480 C CA . TYR B 1 90 ? 3.777 2.803 -8.398 1 94.62 90 TYR B CA 1
ATOM 1481 C C . TYR B 1 90 ? 4.316 2.654 -6.984 1 94.62 90 TYR B C 1
ATOM 1483 O O . TYR B 1 90 ? 3.77 3.232 -6.043 1 94.62 90 TYR B O 1
ATOM 1491 N N . VAL B 1 91 ? 5.387 1.885 -6.754 1 95.62 91 VAL B N 1
ATOM 1492 C CA . VAL B 1 91 ? 5.871 1.634 -5.398 1 95.62 91 VAL B CA 1
ATOM 1493 C C . VAL B 1 91 ? 7.273 2.217 -5.238 1 95.62 91 VAL B C 1
ATOM 1495 O O . VAL B 1 91 ? 7.473 3.166 -4.473 1 95.62 91 VAL B O 1
ATOM 1498 N N . THR B 1 92 ? 8.195 1.773 -6.02 1 94.31 92 THR B N 1
ATOM 1499 C CA . THR B 1 92 ? 9.594 2.17 -5.898 1 94.31 92 THR B CA 1
ATOM 1500 C C . THR B 1 92 ? 9.75 3.68 -6.059 1 94.31 92 THR B C 1
ATOM 1502 O O . THR B 1 92 ? 10.461 4.324 -5.285 1 94.31 92 THR B O 1
ATOM 1505 N N . HIS B 1 93 ? 9.047 4.266 -6.988 1 92.44 93 HIS B N 1
ATOM 1506 C CA . HIS B 1 93 ? 9.227 5.68 -7.289 1 92.44 93 HIS B CA 1
ATOM 1507 C C . HIS B 1 93 ? 8.094 6.516 -6.703 1 92.44 93 HIS B C 1
ATOM 1509 O O . HIS B 1 93 ? 7.953 7.695 -7.031 1 92.44 93 HIS B O 1
ATOM 1515 N N . PHE B 1 94 ? 7.348 5.922 -5.863 1 91.19 94 PHE B N 1
ATOM 1516 C CA . PHE B 1 94 ? 6.18 6.602 -5.309 1 91.19 94 PHE B CA 1
ATOM 1517 C C . PHE B 1 94 ? 6.586 7.898 -4.621 1 91.19 94 PHE B C 1
ATOM 1519 O O . PHE B 1 94 ? 6.137 8.977 -5.008 1 91.19 94 PHE B O 1
ATOM 1526 N N . TYR B 1 95 ? 7.5 7.809 -3.656 1 89.19 95 TYR B N 1
ATOM 1527 C CA . TYR B 1 95 ? 7.859 8.977 -2.857 1 89.19 95 TYR B CA 1
ATOM 1528 C C . TYR B 1 95 ? 8.539 10.031 -3.715 1 89.19 95 TYR B C 1
ATOM 1530 O O . TYR B 1 95 ? 8.258 11.227 -3.574 1 89.19 95 TYR B O 1
ATOM 1538 N N . GLN B 1 96 ? 9.305 9.539 -4.605 1 86.94 96 GLN B N 1
ATOM 1539 C CA . GLN B 1 96 ? 10.039 10.461 -5.465 1 86.94 96 GLN B CA 1
ATOM 1540 C C . GLN B 1 96 ? 9.117 11.141 -6.469 1 86.94 96 GLN B C 1
ATOM 1542 O O . GLN B 1 96 ? 9.398 12.25 -6.934 1 86.94 96 GLN B O 1
ATOM 1547 N N . SER B 1 97 ? 8.062 10.477 -6.781 1 83.19 97 SER B N 1
ATOM 1548 C CA . SER B 1 97 ? 7.156 10.992 -7.797 1 83.19 97 SER B CA 1
ATOM 1549 C C . SER B 1 97 ? 6.184 12.008 -7.207 1 83.19 97 SER B C 1
ATOM 1551 O O . SER B 1 97 ? 5.449 12.672 -7.941 1 83.19 97 SER B O 1
ATOM 1553 N N . LEU B 1 98 ? 6.152 12.062 -5.93 1 80.19 98 LEU B N 1
ATOM 1554 C CA . LEU B 1 98 ? 5.25 13 -5.27 1 80.19 98 LEU B CA 1
ATOM 1555 C C . LEU B 1 98 ? 5.695 14.438 -5.492 1 80.19 98 LEU B C 1
ATOM 1557 O O . LEU B 1 98 ? 6.895 14.719 -5.555 1 80.19 98 LEU B O 1
#

Secondary structure (DSSP, 8-state):
-----------HHHHHHHHHHS-HHHHHHHHHHHH-SS-EEHHHHHHHHT--HHHHHHHHHHHHHTTSEEEEEETTEEEEEE-HHHHIIIIITHHHH-/-----------HHHHHHHHHHS-HHHHHHHHHHHH-SS-EEHHHHHHHHT--HHHHHHHHHHHHHTTSEEEEEETTEEEEEE-HHHHIIIIITHHHH-

Solvent-accessible surface area (backbone atoms only — not comparable to full-atom values): 10969 Å² total; per-residue (Å²): 125,82,73,68,62,72,69,68,67,73,50,68,67,48,46,43,38,27,44,55,50,42,34,72,67,51,43,37,48,53,44,53,50,63,73,42,94,60,74,42,41,58,67,57,52,20,62,75,70,70,50,48,70,68,57,38,51,52,54,49,49,49,37,40,74,48,39,46,30,47,80,47,79,54,93,94,44,47,32,39,41,74,29,65,66,44,42,43,62,56,36,37,35,36,77,79,69,87,126,80,76,69,64,71,68,68,69,72,50,69,66,48,46,43,38,28,46,55,50,41,34,72,67,52,45,36,48,52,40,52,50,61,72,42,94,58,74,41,41,58,66,58,51,20,61,74,69,69,50,50,70,69,58,37,50,52,54,50,50,50,36,38,75,49,40,45,30,47,78,45,78,54,93,94,44,48,31,37,40,76,29,65,66,43,42,44,62,55,37,39,36,36,74,75,69,86

InterPro domains:
  IPR001845 HTH ArsR-type DNA-binding domain [PR00778] (18-33)
  IPR001845 HTH ArsR-type DNA-binding domain [PR00778] (52-67)
  IPR001845 HTH ArsR-type DNA-binding domain [PR00778] (67-82)
  IPR001845 HTH ArsR-type DNA-binding domain [PS50987] (6-98)
  IPR001845 HTH ArsR-type DNA-binding domain [SM00418] (16-92)
  IPR011991 ArsR-like helix-turn-helix domain [cd00090] (18-85)
  IPR036388 Winged helix-like DNA-binding domain superfamily [G3DSA:1.10.10.10] (1-97)
  IPR036390 Winged helix DNA-binding domain superfamily [SSF46785] (9-95)
  IPR051081 HTH-type Metal-responsive Transcriptional Regulators [PTHR33154] (12-91)

Sequence (196 aa):
MANEIPRSEVDSQQLLVFKVLADVVRLNIVKYLKLQDQAVTCGQVGQAMGISKTAGSYHFKLLEKAGLITVKKVAREKYVMLNPKTFDHYVTHFYQSLMANEIPRSEVDSQQLLVFKVLADVVRLNIVKYLKLQDQAVTCGQVGQAMGISKTAGSYHFKLLEKAGLITVKKVAREKYVMLNPKTFDHYVTHFYQSL